Protein AF-A0A2A4SUM7-F1 (afdb_monomer_lite)

pLDDT: mean 83.99, std 13.09, range [48.75, 97.0]

Secondary structure (DSSP, 8-state):
-TTEEEEEEEEETTEEEEEEEESS--HHHHHHHHHHH-S--EEEEHHHHHH-TTTTHHHHHHHHHHEEEEEE---STT----HHHHHHHHHHHHHHHHHHHHHHHHTT--HHHHHHHHHHHHHHHHHHHHHHH-SS--GGGTS-HHHHHHHHT--GGGG-TTSPPPHHHHHHHHHHHHHHHTT-

Sequence (184 aa):
MKNTIALYNYDKAGQNIPVVIMKNIDFKEMNNTKSKLKAPVIIFTEDDIKNGGDVFAGEFFHIKNHTTLIEGEDVLEKIKISLPHLRIHIEYELRKLLINIREKYISKIDHNEMMGEVKAQMLYIIEGMIGLKKKNIDISTIENIKTHTEIYKTNLSILNNTTTPNIDDVYTLLLDLTKKVDNL

Structure (mmCIF, N/CA/C/O backbone):
data_AF-A0A2A4SUM7-F1
#
_entry.id   AF-A0A2A4SUM7-F1
#
loop_
_atom_site.group_PDB
_atom_site.id
_atom_site.type_symbol
_atom_site.label_atom_id
_atom_site.label_alt_id
_atom_site.label_comp_id
_atom_site.label_asym_id
_atom_site.label_entity_id
_atom_site.label_seq_id
_atom_site.pdbx_PDB_ins_code
_atom_site.Cartn_x
_atom_site.Cartn_y
_atom_site.Cartn_z
_atom_s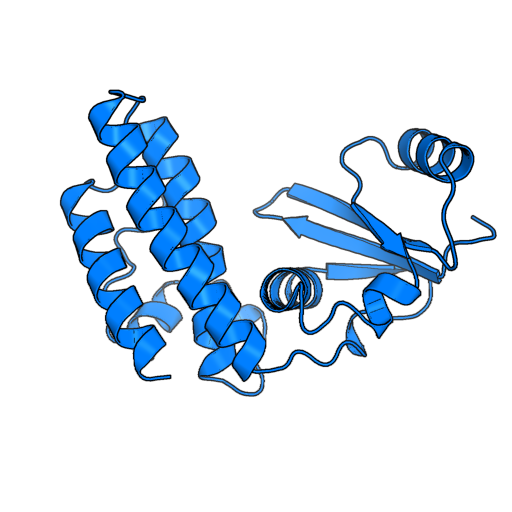ite.occupancy
_atom_site.B_iso_or_equiv
_atom_site.auth_seq_id
_atom_site.auth_comp_id
_atom_site.auth_asym_id
_atom_site.auth_atom_id
_atom_site.pdbx_PDB_model_num
ATOM 1 N N . MET A 1 1 ? -20.320 11.935 14.097 1.00 62.31 1 MET A N 1
ATOM 2 C CA . MET A 1 1 ? -20.897 10.945 13.160 1.00 62.31 1 MET A CA 1
ATOM 3 C C . MET A 1 1 ? -21.218 9.709 13.991 1.00 62.31 1 MET A C 1
ATOM 5 O O . MET A 1 1 ? -20.300 9.173 14.578 1.00 62.31 1 MET A O 1
ATOM 9 N N . LYS A 1 2 ? -22.492 9.322 14.177 1.00 69.88 2 LYS A N 1
ATOM 10 C CA . LYS A 1 2 ? -22.882 8.362 15.243 1.00 69.88 2 LYS A CA 1
ATOM 11 C C . LYS A 1 2 ? -22.372 6.921 15.043 1.00 69.88 2 LYS A C 1
ATOM 13 O O . LYS A 1 2 ? -22.434 6.143 15.983 1.00 69.88 2 LYS A O 1
ATOM 18 N N . ASN A 1 3 ? -21.906 6.595 13.840 1.00 88.00 3 ASN A N 1
ATOM 19 C CA . ASN A 1 3 ? -21.487 5.257 13.419 1.00 88.00 3 ASN A CA 1
ATOM 20 C C . ASN A 1 3 ? -19.965 5.152 13.151 1.00 88.00 3 ASN A C 1
ATOM 22 O O . ASN A 1 3 ? -19.460 4.115 12.732 1.00 88.00 3 ASN A O 1
ATOM 26 N N . THR A 1 4 ? -19.229 6.246 13.358 1.00 93.25 4 THR A N 1
ATOM 27 C CA . THR A 1 4 ? -17.783 6.309 13.122 1.00 93.25 4 THR A CA 1
ATOM 28 C C . THR A 1 4 ? -17.040 5.805 14.352 1.00 93.25 4 THR A C 1
ATOM 30 O O . THR A 1 4 ? -17.300 6.268 15.459 1.00 93.25 4 THR A O 1
ATOM 33 N N . ILE A 1 5 ? -16.124 4.867 14.136 1.00 95.94 5 ILE A N 1
ATOM 34 C CA . ILE A 1 5 ? -15.186 4.347 15.134 1.00 95.94 5 ILE A CA 1
ATOM 35 C C . ILE A 1 5 ? -13.939 5.226 15.178 1.00 95.94 5 ILE A C 1
ATOM 37 O O . ILE A 1 5 ? -13.475 5.577 16.260 1.00 95.94 5 ILE A O 1
ATOM 41 N N . ALA A 1 6 ? -13.417 5.584 14.002 1.00 97.00 6 ALA A N 1
ATOM 42 C CA . ALA A 1 6 ? -12.189 6.352 13.878 1.00 97.00 6 ALA A CA 1
ATOM 43 C C . ALA A 1 6 ? -12.154 7.185 12.593 1.00 97.00 6 ALA A C 1
ATOM 45 O O . ALA A 1 6 ? -12.754 6.821 11.577 1.00 97.00 6 ALA A O 1
ATOM 46 N N . LEU A 1 7 ? -11.425 8.294 12.645 1.00 96.06 7 LEU A N 1
ATOM 47 C CA . LEU A 1 7 ? -11.084 9.147 11.517 1.00 96.06 7 LEU A CA 1
ATOM 48 C C . LEU A 1 7 ? -9.572 9.370 11.524 1.00 96.06 7 LEU A C 1
ATOM 50 O O . LEU A 1 7 ? -9.019 9.799 12.535 1.00 96.06 7 LEU A O 1
ATOM 54 N N . TYR A 1 8 ? -8.928 9.140 10.385 1.00 96.50 8 TYR A N 1
ATOM 55 C CA . TYR A 1 8 ? -7.497 9.345 10.190 1.00 96.50 8 TYR A CA 1
ATOM 56 C C . TYR A 1 8 ? -7.225 10.303 9.032 1.00 96.50 8 TYR A C 1
ATOM 58 O O . TYR A 1 8 ? -8.004 10.383 8.078 1.00 96.50 8 TYR A O 1
ATOM 66 N N . ASN A 1 9 ? -6.083 10.984 9.100 1.00 94.69 9 ASN A N 1
ATOM 67 C CA . ASN A 1 9 ? -5.455 11.627 7.954 1.00 94.69 9 ASN A CA 1
ATOM 68 C C . ASN A 1 9 ? -4.429 10.665 7.355 1.00 94.69 9 ASN A C 1
ATOM 70 O O . ASN A 1 9 ? -3.454 10.354 8.032 1.00 94.69 9 ASN A O 1
ATOM 74 N N . TYR A 1 10 ? -4.639 10.209 6.124 1.00 93.44 10 TYR A N 1
ATOM 75 C CA . TYR A 1 10 ? -3.693 9.363 5.399 1.00 93.44 10 TYR A CA 1
ATOM 76 C C . TYR A 1 10 ? -2.904 10.202 4.395 1.00 93.44 10 TYR A C 1
ATOM 78 O O . TYR A 1 10 ? -3.498 10.791 3.490 1.00 93.44 10 TYR A O 1
ATOM 86 N N . ASP A 1 11 ? -1.581 10.244 4.547 1.00 88.50 11 ASP A N 1
ATOM 87 C CA . ASP A 1 11 ? -0.685 10.815 3.546 1.00 88.50 11 ASP A CA 1
ATOM 88 C C . ASP A 1 11 ? -0.435 9.795 2.429 1.00 88.50 11 ASP A C 1
ATOM 90 O O . ASP A 1 11 ? 0.371 8.871 2.541 1.00 88.50 11 ASP A O 1
ATOM 94 N N . LYS A 1 12 ? -1.156 9.957 1.321 1.00 83.75 12 LYS A N 1
ATOM 95 C CA . LYS A 1 12 ? -0.953 9.166 0.114 1.00 83.75 12 LYS A CA 1
ATOM 96 C C . LYS A 1 12 ? -0.114 9.957 -0.877 1.00 83.75 12 LYS A C 1
ATOM 98 O O . LYS A 1 12 ? -0.655 10.669 -1.724 1.00 83.75 12 LYS A O 1
ATOM 103 N N . ALA A 1 13 ? 1.204 9.793 -0.798 1.00 74.31 13 ALA A N 1
ATOM 104 C CA . ALA A 1 13 ? 2.158 10.418 -1.717 1.00 74.31 13 ALA A CA 1
ATOM 105 C C . ALA A 1 13 ? 2.002 11.954 -1.808 1.00 74.31 13 ALA A C 1
ATOM 107 O O . ALA A 1 13 ? 1.965 12.527 -2.900 1.00 74.31 13 ALA A O 1
ATOM 108 N N . GLY A 1 14 ? 1.880 12.620 -0.657 1.00 75.19 14 GLY A N 1
ATOM 109 C CA . GLY A 1 14 ? 1.712 14.068 -0.530 1.00 75.19 14 GLY A CA 1
ATOM 110 C C . GLY A 1 14 ? 0.260 14.545 -0.630 1.00 75.19 14 GLY A C 1
ATOM 111 O O . GLY A 1 14 ? 0.005 15.750 -0.558 1.00 75.19 14 GLY A O 1
ATOM 112 N N . GLN A 1 15 ? -0.702 13.634 -0.810 1.00 82.88 15 GLN A N 1
ATOM 113 C CA . GLN A 1 15 ? -2.130 13.941 -0.773 1.00 82.88 15 GLN A CA 1
ATOM 114 C C . GLN A 1 15 ? -2.737 13.483 0.549 1.00 82.88 15 GLN A C 1
ATOM 116 O O . GLN A 1 15 ? -2.715 12.300 0.874 1.00 82.88 15 GLN A O 1
ATOM 121 N N . ASN A 1 16 ? -3.359 14.414 1.269 1.00 90.06 16 ASN A N 1
ATOM 122 C CA . ASN A 1 16 ? -4.107 14.109 2.484 1.00 90.06 16 ASN A CA 1
ATOM 123 C C . ASN A 1 16 ? -5.485 13.542 2.128 1.00 90.06 16 ASN A C 1
ATOM 125 O O . ASN A 1 16 ? -6.357 14.268 1.642 1.00 90.06 16 ASN A O 1
ATOM 129 N N . ILE A 1 17 ? -5.675 12.248 2.372 1.00 93.75 17 ILE A N 1
ATOM 130 C CA . ILE A 1 17 ? -6.929 11.536 2.134 1.00 93.75 17 ILE A CA 1
ATOM 131 C C . ILE A 1 17 ? -7.531 11.143 3.488 1.00 93.75 17 ILE A C 1
ATOM 133 O O . ILE A 1 17 ? -6.889 10.437 4.264 1.00 93.75 17 ILE A O 1
ATOM 137 N N . PRO A 1 18 ? -8.771 11.543 3.807 1.00 95.50 18 PRO A N 1
ATOM 138 C CA . PRO A 1 18 ? -9.436 11.058 5.006 1.00 95.50 18 PRO A CA 1
ATOM 139 C C . PRO A 1 18 ? -9.708 9.550 4.918 1.00 95.50 18 PRO A C 1
ATOM 141 O O . PRO A 1 18 ? -10.249 9.071 3.916 1.00 95.50 18 PRO A O 1
ATOM 144 N N . VAL A 1 19 ? -9.387 8.815 5.984 1.00 96.31 19 VAL A N 1
ATOM 145 C CA . VAL A 1 19 ? -9.778 7.407 6.166 1.00 96.31 19 VAL A CA 1
ATOM 146 C C . VAL A 1 19 ? -10.772 7.333 7.316 1.00 96.31 19 VAL A C 1
ATOM 148 O O . VAL A 1 19 ? -10.470 7.749 8.432 1.00 96.31 19 VAL A O 1
ATOM 151 N N . VAL A 1 20 ? -11.964 6.810 7.048 1.00 96.06 20 VAL A N 1
ATOM 152 C CA . VAL A 1 20 ? -13.037 6.673 8.038 1.00 96.06 20 VAL A CA 1
ATOM 153 C C . VAL A 1 20 ? -13.264 5.200 8.327 1.00 96.06 20 VAL A C 1
ATOM 155 O O . VAL A 1 20 ? -13.523 4.428 7.408 1.00 96.06 20 VAL A O 1
ATOM 158 N N . ILE A 1 21 ? -13.225 4.822 9.601 1.00 96.38 21 ILE A N 1
ATOM 159 C CA . ILE A 1 21 ? -13.627 3.488 10.047 1.00 96.38 21 ILE A CA 1
ATOM 160 C C . ILE A 1 21 ? -15.022 3.586 10.645 1.00 96.38 21 ILE A C 1
ATOM 162 O O . ILE A 1 21 ? -15.261 4.390 11.549 1.00 96.38 21 ILE A O 1
ATOM 166 N N . MET A 1 22 ? -15.956 2.789 10.141 1.00 95.62 22 MET A N 1
ATOM 167 C CA . MET A 1 22 ? -17.352 2.775 10.579 1.00 95.62 22 MET A CA 1
ATOM 168 C C . MET A 1 22 ? -17.727 1.401 11.121 1.00 95.62 22 MET A C 1
ATOM 170 O O . MET A 1 22 ? -17.185 0.393 10.685 1.00 95.62 22 MET A O 1
ATOM 174 N N . LYS A 1 23 ? -18.664 1.323 12.068 1.00 94.50 23 LYS A N 1
ATOM 175 C CA . LYS A 1 23 ? -19.080 0.020 12.615 1.00 94.50 23 LYS A CA 1
ATOM 176 C C . LYS A 1 23 ? -19.766 -0.850 11.559 1.00 94.50 23 LYS A C 1
ATOM 178 O O . LYS A 1 23 ? -19.538 -2.050 11.481 1.00 94.50 23 LYS A O 1
ATOM 183 N N . ASN A 1 24 ? -20.592 -0.222 10.740 1.00 92.50 24 ASN A N 1
ATOM 184 C CA . ASN A 1 24 ? -21.215 -0.763 9.539 1.00 92.50 24 ASN A CA 1
ATOM 185 C C . ASN A 1 24 ? -21.402 0.387 8.538 1.00 92.50 24 ASN A C 1
ATOM 187 O O . ASN A 1 24 ? -21.122 1.537 8.876 1.00 92.50 24 ASN A O 1
ATOM 191 N N . ILE A 1 25 ? -21.808 0.087 7.304 1.00 92.75 25 ILE A N 1
ATOM 192 C CA . ILE A 1 25 ? -21.966 1.121 6.282 1.00 92.75 25 ILE A CA 1
ATOM 193 C C . ILE A 1 25 ? -23.133 0.845 5.337 1.00 92.75 25 ILE A C 1
ATOM 195 O O . ILE A 1 25 ? -23.317 -0.276 4.864 1.00 92.75 25 ILE A O 1
ATOM 199 N N . ASP A 1 26 ? -23.886 1.895 5.023 1.00 91.25 26 ASP A N 1
ATOM 200 C CA . ASP A 1 26 ? -24.827 1.948 3.909 1.00 91.25 26 ASP A CA 1
ATOM 201 C C . ASP A 1 26 ? -24.538 3.124 2.946 1.00 91.25 26 ASP A C 1
ATOM 203 O O . ASP A 1 26 ? -23.741 4.030 3.213 1.00 91.25 26 ASP A O 1
ATOM 207 N N . PHE A 1 27 ? -25.215 3.148 1.793 1.00 90.19 27 PHE A N 1
ATOM 208 C CA . PHE A 1 27 ? -25.032 4.210 0.794 1.00 90.19 27 PHE A CA 1
ATOM 209 C C . PHE A 1 27 ? -25.431 5.610 1.290 1.00 90.19 27 PHE A C 1
ATOM 211 O O . PHE A 1 27 ? -24.905 6.617 0.804 1.00 90.19 27 PHE A O 1
ATOM 218 N N . LYS A 1 28 ? -26.366 5.714 2.240 1.00 90.75 28 LYS A N 1
ATOM 219 C CA . LYS A 1 28 ? -26.783 7.000 2.812 1.00 90.75 28 LYS A CA 1
ATOM 220 C C . LYS A 1 28 ? -25.669 7.559 3.693 1.00 90.75 28 LYS A C 1
ATOM 222 O O . LYS A 1 28 ? -25.367 8.751 3.626 1.00 90.75 28 LYS A O 1
ATOM 227 N N . GLU A 1 29 ? -25.039 6.711 4.487 1.00 89.69 29 GLU A N 1
ATOM 228 C CA . GLU A 1 29 ? -23.882 7.032 5.311 1.00 89.69 29 GLU A CA 1
ATOM 229 C C . GLU A 1 29 ? -22.680 7.414 4.451 1.00 89.69 29 GLU A C 1
ATOM 231 O O . GLU A 1 29 ? -22.093 8.468 4.692 1.00 89.69 29 GLU A O 1
ATOM 236 N N . MET A 1 30 ? -22.394 6.664 3.381 1.00 89.81 30 MET A N 1
ATOM 237 C CA . MET A 1 30 ? -21.350 7.020 2.410 1.00 89.81 30 MET A CA 1
ATOM 238 C C . MET A 1 30 ? -21.562 8.419 1.821 1.00 89.81 30 MET A C 1
ATOM 240 O O . MET A 1 30 ? -20.638 9.233 1.802 1.00 89.81 30 MET A O 1
ATOM 244 N N . ASN A 1 31 ? -22.783 8.736 1.379 1.00 88.94 31 ASN A N 1
ATOM 245 C CA . ASN A 1 31 ? -23.104 10.048 0.810 1.00 88.94 31 ASN A CA 1
ATOM 246 C C . ASN A 1 31 ? -22.970 11.183 1.836 1.00 88.94 31 ASN A C 1
ATOM 248 O O . ASN A 1 31 ? -22.475 12.264 1.508 1.00 88.94 31 ASN A O 1
ATOM 252 N N . ASN A 1 32 ? -23.363 10.935 3.087 1.00 88.12 32 ASN A N 1
ATOM 253 C CA . ASN A 1 32 ? -23.201 11.893 4.179 1.00 88.12 32 ASN A CA 1
ATOM 254 C C . ASN A 1 32 ? -21.730 12.118 4.551 1.00 88.12 32 ASN A C 1
ATOM 256 O O . ASN A 1 32 ? -21.345 13.237 4.883 1.00 88.12 32 ASN A O 1
ATOM 260 N N . THR A 1 33 ? -20.906 11.074 4.515 1.00 88.75 33 THR A N 1
ATOM 261 C CA . THR A 1 33 ? -19.463 11.178 4.761 1.00 88.75 33 THR A CA 1
ATOM 262 C C . THR A 1 33 ? -18.784 11.938 3.625 1.00 88.75 33 THR A C 1
ATOM 264 O O . THR A 1 33 ? -18.054 12.897 3.877 1.00 88.75 33 THR A O 1
ATOM 267 N N . LYS A 1 34 ? -19.109 11.596 2.370 1.00 86.44 34 LYS A N 1
ATOM 268 C CA . LYS A 1 34 ? -18.610 12.278 1.168 1.00 86.44 34 LYS A CA 1
ATOM 269 C C . LYS A 1 34 ? -18.912 13.779 1.182 1.00 86.44 34 LYS A C 1
ATOM 271 O O . LYS A 1 34 ? -18.035 14.574 0.851 1.00 86.44 34 LYS A O 1
ATOM 276 N N . SER A 1 35 ? -20.130 14.177 1.555 1.00 85.31 35 SER A N 1
ATOM 277 C CA . SER A 1 35 ? -20.519 15.594 1.588 1.00 85.31 35 SER A CA 1
ATOM 278 C C . SER A 1 35 ? -19.800 16.390 2.681 1.00 85.31 35 SER A C 1
ATOM 280 O O . SER A 1 35 ? -19.535 17.574 2.488 1.00 85.31 35 SER A O 1
ATOM 282 N N . LYS A 1 36 ? -19.440 15.746 3.799 1.00 88.38 36 LYS A N 1
ATOM 283 C CA . LYS A 1 36 ? -18.737 16.382 4.924 1.00 88.38 36 LYS A CA 1
ATOM 284 C C . LYS A 1 36 ? -17.232 16.487 4.721 1.00 88.38 36 LYS A C 1
ATOM 286 O O . LYS A 1 36 ? -16.666 17.538 4.998 1.00 88.38 36 LYS A O 1
ATOM 291 N N . LEU A 1 37 ? -16.593 15.408 4.273 1.00 86.12 37 LEU A N 1
ATOM 292 C CA . LEU A 1 37 ? -15.131 15.320 4.197 1.00 86.12 37 LEU A CA 1
ATOM 293 C C . LEU A 1 37 ? -14.558 15.814 2.865 1.00 86.12 37 LEU A C 1
ATOM 295 O O . LEU A 1 37 ? -13.370 16.103 2.808 1.00 86.12 37 LEU A O 1
ATOM 299 N N . LYS A 1 38 ? -15.415 15.997 1.846 1.00 79.38 38 LYS A N 1
ATOM 300 C CA . LYS A 1 38 ? -15.054 16.238 0.439 1.00 79.38 38 LYS A CA 1
ATOM 301 C C . LYS A 1 38 ? -14.245 15.063 -0.133 1.00 79.38 38 LYS A C 1
ATOM 303 O O . LYS A 1 38 ? -13.362 14.511 0.502 1.00 79.38 38 LYS A O 1
ATOM 308 N N . ALA A 1 39 ? -14.595 14.623 -1.339 1.00 74.06 39 ALA A N 1
ATOM 309 C CA . ALA A 1 39 ? -13.876 13.526 -1.988 1.00 74.06 39 ALA A CA 1
ATOM 310 C C . ALA A 1 39 ? -12.451 13.967 -2.392 1.00 74.06 39 ALA A C 1
ATOM 312 O O . ALA A 1 39 ? -12.287 15.136 -2.755 1.00 74.06 39 ALA A O 1
ATOM 313 N N . PRO A 1 40 ? -11.462 13.053 -2.412 1.00 88.44 40 PRO A N 1
ATOM 314 C CA . PRO A 1 40 ? -11.558 11.611 -2.129 1.00 88.44 40 PRO A CA 1
ATOM 315 C C . PRO A 1 40 ? -11.628 11.273 -0.626 1.00 88.44 40 PRO A C 1
ATOM 317 O O . PRO A 1 40 ? -11.066 11.979 0.196 1.00 88.44 40 PRO A O 1
ATOM 320 N N . VAL A 1 41 ? -12.305 10.172 -0.274 1.00 92.31 41 VAL A N 1
ATOM 321 C CA . VAL A 1 41 ? -12.365 9.602 1.088 1.00 92.31 41 VAL A CA 1
ATOM 322 C C . VAL A 1 41 ? -12.299 8.078 0.997 1.00 92.31 41 VAL A C 1
ATOM 324 O O . VAL A 1 41 ? -12.944 7.493 0.125 1.00 92.31 41 VAL A O 1
ATOM 327 N N . ILE A 1 42 ? -11.534 7.444 1.883 1.00 94.56 42 ILE A N 1
ATOM 328 C CA . ILE A 1 42 ? -11.509 5.988 2.052 1.00 94.56 42 ILE A CA 1
ATOM 329 C C . ILE A 1 42 ? -12.412 5.641 3.229 1.00 94.56 42 ILE A C 1
ATOM 331 O O . ILE A 1 42 ? -12.356 6.294 4.272 1.00 94.56 42 ILE A O 1
ATOM 335 N N . ILE A 1 43 ? -13.256 4.626 3.067 1.00 94.69 43 ILE A N 1
ATOM 336 C CA . ILE A 1 43 ? -14.128 4.158 4.138 1.00 94.69 43 ILE A CA 1
ATOM 337 C C . ILE A 1 43 ? -13.946 2.653 4.293 1.00 94.69 43 ILE A C 1
ATOM 339 O O . ILE A 1 43 ? -14.091 1.923 3.317 1.00 94.69 43 ILE A O 1
ATOM 343 N N . PHE A 1 44 ? -13.656 2.223 5.516 1.00 95.62 44 PHE A N 1
ATOM 344 C CA . PHE A 1 44 ? -13.644 0.822 5.923 1.00 95.62 44 PHE A CA 1
ATOM 345 C C . PHE A 1 44 ? -14.719 0.578 6.974 1.00 95.62 44 PHE A C 1
ATOM 347 O O . PHE A 1 44 ? -15.079 1.468 7.752 1.00 95.62 44 PHE A O 1
ATOM 354 N N . THR A 1 45 ? -15.204 -0.651 7.028 1.00 95.38 45 THR A N 1
ATOM 355 C CA . THR A 1 45 ? -15.989 -1.150 8.148 1.00 95.38 45 THR A CA 1
ATOM 356 C C . THR A 1 45 ? -15.085 -1.732 9.234 1.00 95.38 45 THR A C 1
ATOM 358 O O . THR A 1 45 ? -13.924 -2.063 9.003 1.00 95.38 45 THR A O 1
ATOM 361 N N . GLU A 1 46 ? -15.622 -1.893 10.441 1.00 94.69 46 GLU A N 1
ATOM 362 C CA . GLU A 1 46 ? -14.950 -2.613 11.524 1.00 94.69 46 GLU A CA 1
ATOM 363 C C . GLU A 1 46 ? -14.592 -4.050 11.114 1.00 94.69 46 GLU A C 1
ATOM 365 O O . GLU A 1 46 ? -13.558 -4.570 11.530 1.00 94.69 46 GLU A O 1
ATOM 370 N N . ASP A 1 47 ? -15.437 -4.677 10.291 1.00 93.94 47 ASP A N 1
ATOM 371 C CA . ASP A 1 47 ? -15.214 -6.023 9.769 1.00 93.94 47 ASP A CA 1
ATOM 372 C C . ASP A 1 47 ? -14.015 -6.064 8.813 1.00 93.94 47 ASP A C 1
ATOM 374 O O . ASP A 1 47 ? -13.136 -6.906 8.994 1.00 93.94 47 ASP A O 1
ATOM 378 N N . ASP A 1 48 ? -13.902 -5.091 7.899 1.00 94.94 48 ASP A N 1
ATOM 379 C CA . ASP A 1 48 ? -12.743 -4.964 7.002 1.00 94.94 48 ASP A CA 1
ATOM 380 C C . ASP A 1 48 ? -11.434 -4.866 7.799 1.00 94.94 48 ASP A C 1
ATOM 382 O O . ASP A 1 48 ? -10.449 -5.531 7.483 1.00 94.94 48 ASP A O 1
ATOM 386 N N . ILE A 1 49 ? -11.429 -4.075 8.878 1.00 94.81 49 ILE A N 1
ATOM 387 C CA . ILE A 1 49 ? -10.248 -3.897 9.736 1.00 94.81 49 ILE A CA 1
ATOM 388 C C . ILE A 1 49 ? -9.907 -5.173 10.515 1.00 94.81 49 ILE A C 1
ATOM 390 O O . ILE A 1 49 ? -8.730 -5.496 10.688 1.00 94.81 49 ILE A O 1
ATOM 394 N N . LYS A 1 50 ? -10.914 -5.914 10.990 1.00 92.25 50 LYS A N 1
ATOM 395 C CA . LYS A 1 50 ? -10.705 -7.145 11.769 1.00 92.25 50 LYS A CA 1
ATOM 396 C C . LYS A 1 50 ? -10.286 -8.329 10.904 1.00 92.25 50 LYS A C 1
ATOM 398 O O . LYS A 1 50 ? -9.456 -9.121 11.346 1.00 92.25 50 LYS A O 1
ATOM 403 N N . ASN A 1 51 ? -10.858 -8.443 9.709 1.00 91.94 51 ASN A N 1
ATOM 404 C CA . ASN A 1 51 ? -10.804 -9.659 8.902 1.00 91.94 51 ASN A CA 1
ATOM 405 C C . ASN A 1 51 ? -10.072 -9.487 7.564 1.00 91.94 51 ASN A C 1
ATOM 407 O O . ASN A 1 51 ? -9.818 -10.483 6.905 1.00 91.94 51 ASN A O 1
ATOM 411 N N . GLY A 1 52 ? -9.697 -8.268 7.164 1.00 91.56 52 GLY A N 1
ATOM 412 C CA . GLY A 1 52 ? -9.038 -8.007 5.877 1.00 91.56 52 GLY A CA 1
ATOM 413 C C . GLY A 1 52 ? -7.507 -8.059 5.893 1.00 91.56 52 GLY A C 1
ATOM 414 O O . GLY A 1 52 ? -6.886 -7.788 4.869 1.00 91.56 52 GLY A O 1
ATOM 415 N N . GLY A 1 53 ? -6.871 -8.354 7.033 1.00 88.12 53 GLY A N 1
ATOM 416 C CA . GLY A 1 53 ? -5.410 -8.251 7.203 1.00 88.12 53 GLY A CA 1
ATOM 417 C C . GLY A 1 53 ? -4.567 -9.218 6.366 1.00 88.12 53 GLY A C 1
ATOM 418 O O . GLY A 1 53 ? -3.368 -9.001 6.187 1.00 88.12 53 GLY A O 1
ATOM 419 N N . ASP A 1 54 ? -5.172 -10.284 5.861 1.00 88.06 54 ASP A N 1
ATOM 420 C CA . ASP A 1 54 ? -4.583 -11.231 4.921 1.00 88.06 54 ASP A CA 1
ATOM 421 C C . ASP A 1 54 ? -4.815 -10.842 3.457 1.00 88.06 54 ASP A C 1
ATOM 423 O O . ASP A 1 54 ? -3.892 -10.946 2.651 1.00 88.06 54 ASP A O 1
ATOM 427 N N . VAL A 1 55 ? -6.011 -10.358 3.125 1.00 88.94 55 VAL A N 1
ATOM 428 C CA . VAL A 1 55 ? -6.387 -9.956 1.762 1.00 88.94 55 VAL A CA 1
ATOM 429 C C . VAL A 1 55 ? -5.744 -8.622 1.362 1.00 88.94 55 VAL A C 1
ATOM 431 O O . VAL A 1 55 ? -5.221 -8.499 0.258 1.00 88.94 55 VAL A O 1
ATOM 434 N N . PHE A 1 56 ? -5.732 -7.645 2.270 1.00 91.31 56 PHE A N 1
ATOM 435 C CA . PHE A 1 56 ? -5.234 -6.278 2.058 1.00 91.31 56 PHE A CA 1
ATOM 436 C C . PHE A 1 56 ? -3.908 -6.034 2.784 1.00 91.31 56 PHE A C 1
ATOM 438 O O . PHE A 1 56 ? -3.670 -4.963 3.343 1.00 91.31 56 PHE A O 1
ATOM 445 N N . ALA A 1 57 ? -3.044 -7.053 2.844 1.00 92.50 57 ALA A N 1
ATOM 446 C CA . ALA A 1 57 ? -1.824 -7.007 3.646 1.00 92.50 57 ALA A CA 1
ATOM 447 C C . ALA A 1 57 ? -0.914 -5.821 3.280 1.00 92.50 57 ALA A C 1
ATOM 449 O O . ALA A 1 57 ? -0.403 -5.151 4.176 1.00 92.50 57 ALA A O 1
ATOM 450 N N . GLY A 1 58 ? -0.735 -5.538 1.985 1.00 91.25 58 GLY A N 1
ATOM 451 C CA . GLY A 1 58 ? 0.045 -4.389 1.529 1.00 91.25 58 GLY A CA 1
ATOM 452 C C . GLY A 1 58 ? -0.647 -3.061 1.825 1.00 91.25 58 GLY A C 1
ATOM 453 O O . GLY A 1 58 ? -0.016 -2.120 2.305 1.00 91.25 58 GLY A O 1
ATOM 454 N N . GLU A 1 59 ? -1.946 -2.946 1.536 1.00 91.75 59 GLU A N 1
ATOM 455 C CA . GLU A 1 59 ? -2.696 -1.705 1.729 1.00 91.75 59 GLU A CA 1
ATOM 456 C C . GLU A 1 59 ? -2.769 -1.334 3.201 1.00 91.75 59 GLU A C 1
ATOM 458 O O . GLU A 1 59 ? -2.503 -0.188 3.543 1.00 91.75 59 GLU A O 1
ATOM 463 N N . PHE A 1 60 ? -3.063 -2.287 4.084 1.00 93.25 60 PHE A N 1
ATOM 464 C CA . PHE A 1 60 ? -3.054 -2.040 5.520 1.00 93.25 60 P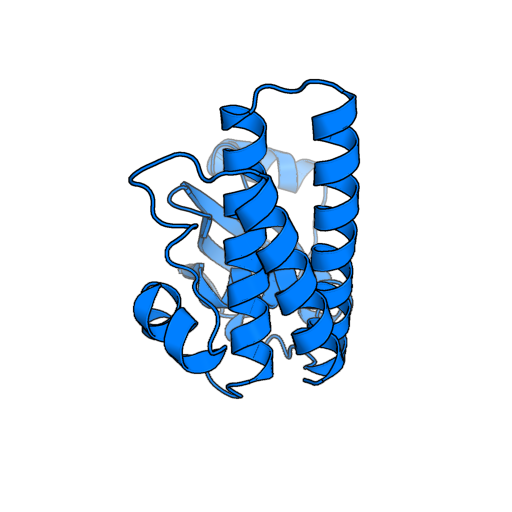HE A CA 1
ATOM 465 C C . PHE A 1 60 ? -1.655 -1.776 6.055 1.00 93.25 60 PHE A C 1
ATOM 467 O O . PHE A 1 60 ? -1.530 -0.973 6.974 1.00 93.25 60 PHE A O 1
ATOM 474 N N . PHE A 1 61 ? -0.610 -2.379 5.479 1.00 90.38 61 PHE A N 1
ATOM 475 C CA . PHE A 1 61 ? 0.768 -2.045 5.842 1.00 90.38 61 PHE A CA 1
ATOM 476 C C . PHE A 1 61 ? 1.057 -0.573 5.577 1.00 90.38 61 PHE A C 1
ATOM 478 O O . PHE A 1 61 ? 1.466 0.154 6.476 1.00 90.38 61 PHE A O 1
ATOM 485 N N . HIS A 1 62 ? 0.758 -0.124 4.366 1.00 89.25 62 HIS A N 1
ATOM 486 C CA . HIS A 1 62 ? 0.995 1.248 3.962 1.00 89.25 62 HIS A CA 1
ATOM 487 C C . HIS A 1 62 ? 0.065 2.236 4.687 1.00 89.25 62 HIS A C 1
ATOM 489 O O . HIS A 1 62 ? 0.533 3.198 5.279 1.00 89.25 62 HIS A O 1
ATOM 495 N N . ILE A 1 63 ? -1.246 1.986 4.744 1.00 91.75 63 ILE A N 1
ATOM 496 C CA . ILE A 1 63 ? -2.192 2.865 5.451 1.00 91.75 63 ILE A CA 1
ATOM 497 C C . ILE A 1 63 ? -1.773 3.026 6.915 1.00 91.75 63 ILE A C 1
ATOM 499 O O . ILE A 1 63 ? -1.654 4.152 7.376 1.00 91.75 63 ILE A O 1
ATOM 503 N N . LYS A 1 64 ? -1.459 1.933 7.621 1.00 89.19 64 LYS A N 1
ATOM 504 C CA . LYS A 1 64 ? -1.014 1.982 9.021 1.00 89.19 64 LYS A CA 1
ATOM 505 C C . LYS A 1 64 ? 0.238 2.840 9.223 1.00 89.19 64 LYS A C 1
ATOM 507 O O . LYS A 1 64 ? 0.333 3.533 10.231 1.00 89.19 64 LYS A O 1
ATOM 512 N N . ASN A 1 65 ? 1.180 2.794 8.283 1.00 85.88 65 ASN A N 1
ATOM 513 C CA . ASN A 1 65 ? 2.432 3.549 8.359 1.00 85.88 65 ASN A CA 1
ATOM 514 C C . ASN A 1 65 ? 2.291 5.016 7.930 1.00 85.88 65 ASN A C 1
ATOM 516 O O . ASN A 1 65 ? 3.160 5.822 8.234 1.00 85.88 65 ASN A O 1
ATOM 520 N N . HIS A 1 66 ? 1.222 5.376 7.223 1.00 87.25 66 HIS A N 1
ATOM 521 C CA . HIS A 1 66 ? 1.054 6.713 6.641 1.00 87.25 66 HIS A CA 1
ATOM 522 C C . HIS A 1 66 ? -0.200 7.429 7.153 1.00 87.25 66 HIS A C 1
ATOM 524 O O . HIS A 1 66 ? -0.610 8.450 6.601 1.00 87.25 66 HIS A O 1
ATOM 530 N N . THR A 1 67 ? -0.832 6.910 8.210 1.00 91.69 67 THR A N 1
ATOM 531 C CA . THR A 1 67 ? -1.985 7.542 8.859 1.00 91.69 67 THR A CA 1
ATOM 532 C C . THR A 1 67 ? -1.657 8.167 10.200 1.00 91.69 67 THR A C 1
ATOM 534 O O . THR A 1 67 ? -1.006 7.553 11.039 1.00 91.69 67 THR A O 1
ATOM 537 N N . THR A 1 68 ? -2.268 9.320 10.456 1.00 93.31 68 THR A N 1
ATOM 538 C CA . THR A 1 68 ? -2.353 9.927 11.788 1.00 93.31 68 THR A CA 1
ATOM 539 C C . THR A 1 68 ? -3.805 9.926 12.254 1.00 93.31 68 THR A C 1
ATOM 541 O O . THR A 1 68 ? -4.687 10.392 11.527 1.00 93.31 68 THR A O 1
ATOM 544 N N . LEU A 1 69 ? -4.072 9.419 13.461 1.00 95.81 69 LEU A N 1
ATOM 545 C CA . LEU A 1 69 ? -5.408 9.448 14.062 1.00 95.81 69 LEU A CA 1
ATOM 546 C C . LEU A 1 69 ? -5.845 10.898 14.330 1.00 95.81 69 LEU A C 1
ATOM 548 O O . LEU A 1 69 ? -5.125 11.661 14.970 1.00 95.81 69 LEU A O 1
ATOM 552 N N . ILE A 1 70 ? -7.037 11.268 13.854 1.00 95.88 70 ILE A N 1
ATOM 553 C CA . ILE A 1 70 ? -7.670 12.571 14.108 1.00 95.88 70 ILE A CA 1
ATOM 554 C C . ILE A 1 70 ? -8.689 12.458 15.247 1.00 95.88 70 ILE A C 1
ATOM 556 O O . ILE A 1 70 ? -8.719 13.298 16.144 1.00 95.88 70 ILE A O 1
ATOM 560 N N . GLU A 1 71 ? -9.557 11.446 15.195 1.00 95.25 71 GLU A N 1
ATOM 561 C CA . GLU A 1 71 ? -10.672 11.272 16.132 1.00 95.25 71 GLU A CA 1
ATOM 562 C C . GLU A 1 71 ? -10.988 9.781 16.303 1.00 95.25 71 GLU A C 1
ATOM 564 O O . GLU A 1 71 ? -10.946 9.030 15.330 1.00 95.25 71 GLU A O 1
ATOM 569 N N . GLY A 1 72 ? -11.368 9.364 17.514 1.00 95.62 72 GLY A N 1
ATOM 570 C CA . GLY A 1 72 ? -11.852 8.010 17.798 1.00 95.62 72 GLY A CA 1
ATOM 571 C C . GLY A 1 72 ? -10.802 7.077 18.403 1.00 95.62 72 GLY A C 1
ATOM 572 O O . GLY A 1 72 ? -9.893 7.523 19.100 1.00 95.62 72 GLY A O 1
ATOM 573 N N . GLU A 1 73 ? -10.974 5.773 18.189 1.00 93.88 73 GLU A N 1
ATOM 574 C CA . GLU A 1 73 ? -10.071 4.725 18.686 1.0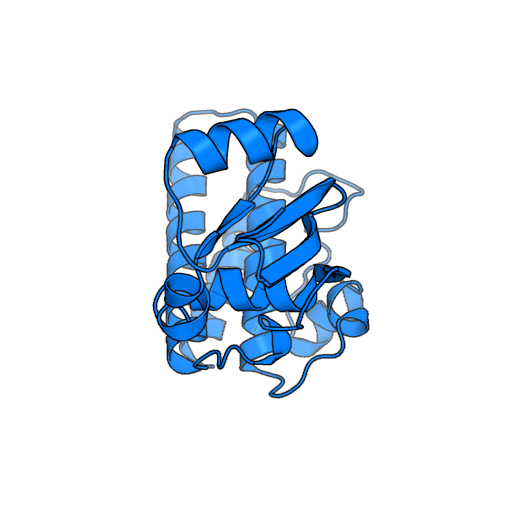0 93.88 73 GLU A CA 1
ATOM 575 C C . GLU A 1 73 ? -9.047 4.324 17.619 1.00 93.88 73 GLU A C 1
ATOM 577 O O . GLU A 1 73 ? -9.425 4.103 16.469 1.00 93.88 73 GLU A O 1
ATOM 582 N N . ASP A 1 74 ? -7.771 4.151 17.992 1.00 94.75 74 ASP A N 1
ATOM 583 C CA . ASP A 1 74 ? -6.777 3.640 17.044 1.00 94.75 74 ASP A CA 1
ATOM 584 C C . ASP A 1 74 ? -6.951 2.133 16.782 1.00 94.75 74 ASP A C 1
ATOM 586 O O . ASP A 1 74 ? -6.409 1.264 17.472 1.00 94.75 74 ASP A O 1
ATOM 590 N N . VAL A 1 75 ? -7.763 1.814 15.781 1.00 94.75 75 VAL A N 1
ATOM 591 C CA . VAL A 1 75 ? -8.031 0.442 15.343 1.00 94.75 75 VAL A CA 1
ATOM 592 C C . VAL A 1 75 ? -7.037 -0.052 14.289 1.00 94.75 75 VAL A C 1
ATOM 594 O O . VAL A 1 75 ? -6.830 -1.261 14.184 1.00 94.75 75 VAL A O 1
ATOM 597 N N . LEU A 1 76 ? -6.370 0.848 13.556 1.00 92.38 76 LEU A N 1
ATOM 598 C CA . LEU A 1 76 ? -5.331 0.500 12.577 1.00 92.38 76 LEU A CA 1
ATOM 599 C C . LEU A 1 76 ? -4.058 -0.028 13.258 1.00 92.38 76 LEU A C 1
ATOM 601 O O . LEU A 1 76 ? -3.440 -0.987 12.779 1.00 92.38 76 LEU A O 1
ATOM 605 N N . GLU A 1 77 ? -3.700 0.513 14.428 1.00 87.50 77 GLU A N 1
ATOM 606 C CA . GLU A 1 77 ? -2.572 0.007 15.223 1.00 87.50 77 GLU A CA 1
ATOM 607 C C . GLU A 1 77 ? -2.746 -1.479 15.598 1.00 87.50 77 GLU A C 1
ATOM 609 O O . GLU A 1 77 ? -1.774 -2.236 15.681 1.00 87.50 77 GLU A O 1
ATOM 614 N N . LYS A 1 78 ? -3.993 -1.943 15.724 1.00 87.19 78 LYS A N 1
ATOM 615 C CA . LYS A 1 78 ? -4.332 -3.315 16.132 1.00 87.19 78 LYS A CA 1
ATOM 616 C C . LYS A 1 78 ? -4.342 -4.321 14.983 1.00 87.19 78 LYS A C 1
ATOM 618 O O . LYS A 1 78 ? -4.391 -5.526 15.245 1.00 87.19 78 LYS A O 1
ATOM 623 N N . ILE A 1 79 ? -4.263 -3.864 13.730 1.00 89.19 79 ILE A N 1
ATOM 624 C CA . ILE A 1 79 ? -4.205 -4.755 12.567 1.00 89.19 79 ILE A CA 1
ATOM 625 C C . ILE A 1 79 ? -2.929 -5.592 12.639 1.00 89.19 79 ILE A C 1
ATOM 627 O O . ILE A 1 79 ? -1.810 -5.066 12.712 1.00 89.19 79 ILE A O 1
ATOM 631 N N . LYS A 1 80 ? -3.111 -6.912 12.586 1.00 84.81 80 LYS A N 1
ATOM 632 C CA . LYS A 1 80 ? -2.025 -7.881 12.450 1.00 84.81 80 LYS A CA 1
ATOM 633 C C . LYS A 1 80 ? -1.816 -8.176 10.975 1.00 84.81 80 LYS A C 1
ATOM 635 O O . LYS A 1 80 ? -2.672 -8.778 10.336 1.00 84.81 80 LYS A O 1
ATOM 640 N N . ILE A 1 81 ? -0.660 -7.780 10.462 1.00 86.81 81 ILE A N 1
ATOM 641 C CA . ILE A 1 81 ? -0.282 -8.023 9.072 1.00 86.81 81 ILE A CA 1
ATOM 642 C C . ILE A 1 81 ? 0.596 -9.267 9.041 1.00 86.81 81 ILE A C 1
ATOM 644 O O . ILE A 1 81 ? 1.663 -9.319 9.654 1.00 86.81 81 ILE A O 1
ATOM 648 N N . SER A 1 82 ? 0.113 -10.297 8.355 1.00 86.88 82 SER A N 1
ATOM 649 C CA . SER A 1 82 ? 0.844 -11.546 8.161 1.00 86.88 82 SER A CA 1
ATOM 650 C C . SER A 1 82 ? 1.993 -11.316 7.178 1.00 86.88 82 SER A C 1
ATOM 652 O O . SER A 1 82 ? 1.746 -10.972 6.024 1.00 86.88 82 SER A O 1
ATOM 654 N N . LEU A 1 83 ? 3.245 -11.530 7.605 1.00 87.81 83 LEU A N 1
ATOM 655 C CA . LEU A 1 83 ? 4.411 -11.409 6.716 1.00 87.81 83 LEU A CA 1
ATOM 656 C C . LEU A 1 83 ? 4.307 -12.313 5.470 1.00 87.81 83 LEU A C 1
ATOM 658 O O . LEU A 1 83 ? 4.595 -11.821 4.382 1.00 87.81 83 LEU A O 1
ATOM 662 N N . PRO A 1 84 ? 3.836 -13.577 5.562 1.00 90.94 84 PRO A N 1
ATOM 663 C CA . PRO A 1 84 ? 3.552 -14.383 4.374 1.00 90.94 84 PRO A CA 1
ATOM 664 C C . PRO A 1 84 ? 2.574 -13.731 3.388 1.00 90.94 84 PRO A C 1
ATOM 666 O O . PRO A 1 84 ? 2.817 -13.759 2.184 1.00 90.94 84 PRO A O 1
ATOM 669 N N . HIS A 1 85 ? 1.494 -13.113 3.874 1.00 92.62 85 HIS A N 1
ATOM 670 C CA . HIS A 1 85 ? 0.518 -12.454 3.000 1.00 92.62 85 HIS A CA 1
ATOM 671 C C . HIS A 1 85 ? 1.058 -11.146 2.421 1.00 92.62 85 HIS A C 1
ATOM 673 O O . HIS A 1 85 ? 0.862 -10.882 1.238 1.00 92.62 85 HIS A O 1
ATOM 679 N N . LEU A 1 86 ? 1.818 -10.377 3.207 1.00 91.38 86 LEU A N 1
ATOM 680 C CA . LEU A 1 86 ? 2.536 -9.209 2.703 1.00 91.38 86 LEU A CA 1
ATOM 681 C C . LEU A 1 86 ? 3.511 -9.613 1.588 1.00 91.38 86 LEU A C 1
ATOM 683 O O . LEU A 1 86 ? 3.546 -8.969 0.548 1.00 91.38 86 LEU A O 1
ATOM 687 N N . ARG A 1 87 ? 4.248 -10.718 1.750 1.00 92.62 87 ARG A N 1
ATOM 688 C CA . ARG A 1 87 ? 5.165 -11.239 0.725 1.00 92.62 87 ARG A CA 1
ATOM 689 C C . ARG A 1 87 ? 4.425 -11.574 -0.566 1.00 92.62 87 ARG A C 1
ATOM 691 O O . ARG A 1 87 ? 4.829 -11.098 -1.621 1.00 92.62 87 ARG A O 1
ATOM 698 N N . ILE A 1 88 ? 3.323 -12.320 -0.476 1.00 94.06 88 ILE A N 1
ATOM 699 C CA . ILE A 1 88 ? 2.482 -12.668 -1.635 1.00 94.06 88 ILE A CA 1
ATOM 700 C C . ILE A 1 88 ? 1.955 -11.407 -2.331 1.00 94.06 88 ILE A C 1
ATOM 702 O O . ILE A 1 88 ? 2.017 -11.307 -3.555 1.00 94.06 88 ILE A O 1
ATOM 706 N N . HIS A 1 89 ? 1.474 -10.426 -1.565 1.00 94.44 89 HIS A N 1
ATOM 707 C CA . HIS A 1 89 ? 0.994 -9.159 -2.111 1.00 94.44 89 HIS A CA 1
ATOM 708 C C . HIS A 1 89 ? 2.104 -8.418 -2.877 1.00 94.44 89 HIS A C 1
ATOM 710 O O . HIS A 1 89 ? 1.895 -7.952 -3.996 1.00 94.44 89 HIS A O 1
ATOM 716 N N . ILE A 1 90 ? 3.312 -8.354 -2.316 1.00 94.00 90 ILE A N 1
ATOM 717 C CA . ILE A 1 90 ? 4.450 -7.679 -2.947 1.00 94.00 90 ILE A CA 1
ATOM 718 C C . ILE A 1 90 ? 4.936 -8.422 -4.201 1.00 94.00 90 ILE A C 1
ATOM 720 O O . ILE A 1 90 ? 5.243 -7.779 -5.206 1.00 94.00 90 ILE A O 1
ATOM 724 N N . GLU A 1 91 ? 4.955 -9.759 -4.197 1.00 94.69 91 GLU A N 1
ATOM 725 C CA . GLU A 1 91 ? 5.218 -10.559 -5.404 1.00 94.69 91 GLU A CA 1
ATOM 726 C C . GLU A 1 91 ? 4.198 -10.270 -6.507 1.00 94.69 91 GLU A C 1
ATOM 728 O O . GLU A 1 91 ? 4.564 -10.120 -7.678 1.00 94.69 91 GLU A O 1
ATOM 733 N N . TYR A 1 92 ? 2.921 -10.190 -6.132 1.00 95.19 92 TYR A N 1
ATOM 734 C CA . TYR A 1 92 ? 1.836 -9.883 -7.048 1.00 95.19 92 TYR A CA 1
ATOM 735 C C . TYR A 1 92 ? 2.007 -8.492 -7.671 1.00 95.19 92 TYR A C 1
ATOM 737 O O . TYR A 1 92 ? 2.021 -8.383 -8.899 1.00 95.19 92 TYR A O 1
ATOM 745 N N . GLU A 1 93 ? 2.220 -7.447 -6.865 1.00 95.31 93 GLU A N 1
ATOM 746 C CA . GLU A 1 93 ? 2.390 -6.079 -7.371 1.00 95.31 93 GLU A CA 1
ATOM 747 C C . GLU A 1 93 ? 3.654 -5.932 -8.238 1.00 95.31 93 GLU A C 1
ATOM 749 O O . GLU A 1 93 ? 3.599 -5.292 -9.288 1.00 95.31 93 GLU A O 1
ATOM 754 N N . LEU A 1 94 ? 4.765 -6.600 -7.901 1.00 94.62 94 LEU A N 1
ATOM 755 C CA . LEU A 1 94 ? 5.966 -6.639 -8.752 1.00 94.62 94 LEU A CA 1
ATOM 756 C C . LEU A 1 94 ? 5.686 -7.252 -10.131 1.00 94.62 94 LEU A C 1
ATOM 758 O O . LEU A 1 94 ? 6.063 -6.691 -11.165 1.00 94.62 94 LEU A O 1
ATOM 762 N N . ARG A 1 95 ? 5.013 -8.408 -10.168 1.00 94.75 95 ARG A N 1
ATOM 763 C CA . ARG A 1 95 ? 4.697 -9.114 -11.421 1.00 94.75 95 ARG A CA 1
ATOM 764 C C . ARG A 1 95 ? 3.684 -8.340 -12.259 1.00 94.75 95 ARG A C 1
ATOM 766 O O . ARG A 1 95 ? 3.849 -8.243 -13.475 1.00 94.75 95 ARG A O 1
ATOM 773 N N . LYS A 1 96 ? 2.678 -7.753 -11.615 1.00 95.62 96 LYS A N 1
ATOM 774 C CA . LYS A 1 96 ? 1.694 -6.865 -12.240 1.00 95.62 96 LYS A CA 1
ATOM 775 C C . LYS A 1 96 ? 2.366 -5.632 -12.842 1.00 95.62 96 LYS A C 1
ATOM 777 O O . LYS A 1 96 ? 2.104 -5.310 -13.996 1.00 95.62 96 LYS A O 1
ATOM 782 N N . LEU A 1 97 ? 3.294 -4.999 -12.126 1.00 94.38 97 LEU A N 1
ATOM 783 C CA . LEU A 1 97 ? 4.041 -3.847 -12.630 1.00 94.38 97 LEU A CA 1
ATOM 784 C C . LEU A 1 97 ? 4.898 -4.202 -13.857 1.00 94.38 97 LEU A C 1
ATOM 786 O O . LEU A 1 97 ? 4.907 -3.456 -14.836 1.00 94.38 97 LEU A O 1
ATOM 790 N N . LEU A 1 98 ? 5.554 -5.369 -13.862 1.00 94.56 98 LEU A N 1
ATOM 791 C CA . LEU A 1 98 ? 6.278 -5.873 -15.038 1.00 94.56 98 LEU A CA 1
ATOM 792 C C . LEU A 1 98 ? 5.362 -6.072 -16.255 1.00 94.56 98 LEU A C 1
ATOM 794 O O . LEU A 1 98 ? 5.766 -5.766 -17.378 1.00 94.56 98 LEU A O 1
ATOM 798 N N . ILE A 1 99 ? 4.148 -6.593 -16.053 1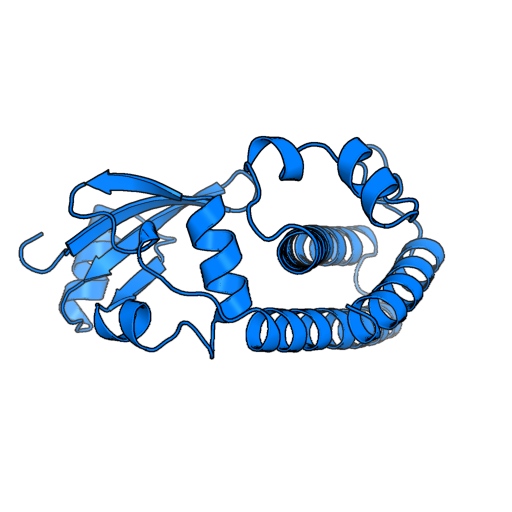.00 94.88 99 ILE A N 1
ATOM 799 C CA . ILE A 1 99 ? 3.151 -6.746 -17.122 1.00 94.88 99 ILE A CA 1
ATOM 800 C C . ILE A 1 99 ? 2.721 -5.367 -17.637 1.00 94.88 99 ILE A C 1
ATOM 802 O O . ILE A 1 99 ? 2.812 -5.117 -18.839 1.00 94.88 99 ILE A O 1
ATOM 806 N N . ASN A 1 100 ? 2.360 -4.456 -16.731 1.00 93.44 100 ASN A N 1
ATOM 807 C CA . ASN A 1 100 ? 1.893 -3.110 -17.062 1.00 93.44 100 ASN A CA 1
ATOM 808 C C . ASN A 1 100 ? 2.929 -2.314 -17.867 1.00 93.44 100 ASN A C 1
ATOM 810 O O . ASN A 1 100 ? 2.574 -1.639 -18.828 1.00 93.44 100 ASN A O 1
ATOM 814 N N . ILE A 1 101 ? 4.217 -2.400 -17.517 1.00 92.94 101 ILE A N 1
ATOM 815 C CA . ILE A 1 101 ? 5.279 -1.709 -18.266 1.00 92.94 101 ILE A CA 1
ATOM 816 C C . ILE A 1 101 ? 5.368 -2.226 -19.701 1.00 92.94 101 ILE A C 1
ATOM 818 O O . ILE A 1 101 ? 5.476 -1.429 -20.631 1.00 92.94 101 ILE A O 1
ATOM 822 N N . ARG A 1 102 ? 5.293 -3.547 -19.901 1.00 93.94 102 ARG A N 1
ATOM 823 C CA . ARG A 1 102 ? 5.336 -4.147 -21.244 1.00 93.94 102 ARG A CA 1
ATOM 824 C C . ARG A 1 102 ? 4.136 -3.706 -22.078 1.00 93.94 102 ARG A C 1
ATOM 826 O O . ARG A 1 102 ? 4.309 -3.315 -23.229 1.00 93.94 102 ARG A O 1
ATOM 833 N N . GLU A 1 103 ? 2.943 -3.735 -21.490 1.00 94.25 103 GLU A N 1
ATOM 834 C CA . GLU A 1 103 ? 1.709 -3.302 -22.150 1.00 94.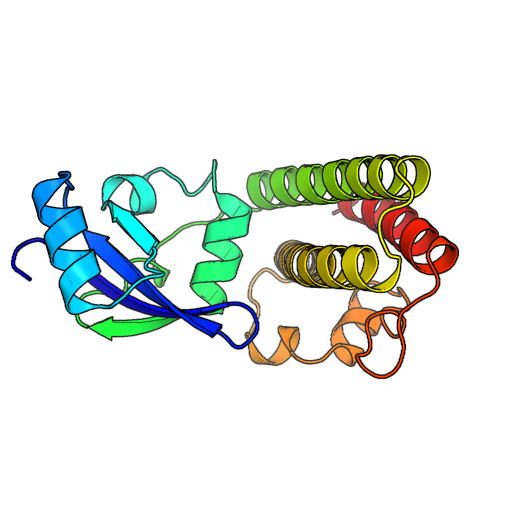25 103 GLU A CA 1
ATOM 835 C C . GLU A 1 103 ? 1.768 -1.824 -22.553 1.00 94.25 103 GLU A C 1
ATOM 837 O O . GLU A 1 103 ? 1.514 -1.487 -23.712 1.00 94.25 103 GLU A O 1
ATOM 842 N N . LYS A 1 104 ? 2.160 -0.943 -21.628 1.00 91.88 104 LYS A N 1
ATOM 843 C CA . LYS A 1 104 ? 2.256 0.502 -21.878 1.00 91.88 104 LYS A CA 1
ATOM 844 C C . LYS A 1 104 ? 3.325 0.852 -22.905 1.00 91.88 104 LYS A C 1
ATOM 846 O O . LYS A 1 104 ? 3.083 1.702 -23.761 1.00 91.88 104 LYS A O 1
ATOM 851 N N . TYR A 1 105 ? 4.468 0.168 -22.862 1.00 91.19 105 TYR A N 1
ATOM 852 C CA . TYR A 1 105 ? 5.530 0.337 -23.849 1.00 91.19 105 TYR A CA 1
ATOM 853 C C . TYR A 1 105 ? 5.054 -0.034 -25.260 1.00 91.19 105 TYR A C 1
ATOM 855 O O . TYR A 1 105 ? 5.216 0.751 -26.194 1.00 91.19 105 TYR A O 1
ATOM 863 N N . ILE A 1 106 ? 4.400 -1.192 -25.414 1.00 94.06 106 ILE A N 1
ATOM 864 C CA . ILE A 1 106 ? 3.831 -1.633 -26.700 1.00 94.06 106 ILE A CA 1
ATOM 865 C C . ILE A 1 106 ? 2.750 -0.659 -27.185 1.00 94.06 106 ILE A C 1
ATOM 867 O O . ILE A 1 106 ? 2.696 -0.330 -28.371 1.00 94.06 106 ILE A O 1
ATOM 871 N N . SER A 1 107 ? 1.925 -0.163 -26.263 1.00 93.94 107 SER A N 1
ATOM 872 C CA . SER A 1 107 ? 0.832 0.772 -26.548 1.00 93.94 107 SER A CA 1
ATOM 873 C C . SER A 1 107 ? 1.298 2.205 -26.823 1.00 93.94 107 SER A C 1
ATOM 875 O O . SER A 1 107 ? 0.468 3.057 -27.131 1.00 93.94 107 SER A O 1
ATOM 877 N N . LYS A 1 108 ? 2.610 2.481 -26.750 1.00 90.38 108 LYS A N 1
ATOM 878 C CA . LYS A 1 108 ? 3.214 3.805 -26.979 1.00 90.38 108 LYS A CA 1
ATOM 879 C C . LYS A 1 108 ? 2.617 4.905 -26.091 1.00 90.38 108 LYS A C 1
ATOM 881 O O . LYS A 1 108 ? 2.455 6.039 -26.540 1.00 90.38 108 LYS A O 1
ATOM 886 N N . ILE A 1 109 ? 2.291 4.562 -24.843 1.00 90.12 109 ILE A N 1
ATOM 887 C CA . ILE A 1 109 ? 1.924 5.552 -23.822 1.00 90.12 109 ILE A CA 1
ATOM 888 C C . ILE A 1 109 ? 3.096 6.517 -23.615 1.00 90.12 109 ILE A C 1
ATOM 890 O O . ILE A 1 109 ? 4.258 6.125 -23.767 1.00 90.12 109 ILE A O 1
ATOM 894 N N . ASP A 1 110 ? 2.791 7.773 -23.281 1.00 91.44 110 ASP A N 1
ATOM 895 C CA . ASP A 1 110 ? 3.816 8.774 -23.006 1.00 91.44 110 ASP A CA 1
ATOM 896 C C . ASP A 1 110 ? 4.794 8.271 -21.935 1.00 91.44 110 ASP A C 1
ATOM 898 O O . ASP A 1 110 ? 4.412 7.725 -20.896 1.00 91.44 110 ASP A O 1
ATOM 902 N N . HIS A 1 111 ? 6.086 8.439 -22.207 1.00 87.00 111 HIS A N 1
ATOM 903 C CA . HIS A 1 111 ? 7.133 7.904 -21.348 1.00 87.00 111 HIS A CA 1
ATOM 904 C C . HIS A 1 111 ? 7.106 8.534 -19.949 1.00 87.00 111 HIS A C 1
ATOM 906 O O . HIS A 1 111 ? 7.296 7.821 -18.965 1.00 87.00 111 HIS A O 1
ATOM 912 N N . ASN A 1 112 ? 6.840 9.839 -19.837 1.00 86.19 112 ASN A N 1
ATOM 913 C CA . ASN A 1 112 ? 6.814 10.516 -18.541 1.00 86.19 112 ASN A CA 1
ATOM 914 C C . ASN A 1 112 ? 5.580 10.112 -17.734 1.00 86.19 112 ASN A C 1
ATOM 916 O O . ASN A 1 112 ? 5.701 9.854 -16.537 1.00 86.19 112 ASN A O 1
ATOM 920 N N . GLU A 1 113 ? 4.421 10.008 -18.388 1.00 86.69 113 GLU A N 1
ATOM 921 C CA . GLU A 1 113 ? 3.194 9.490 -17.776 1.00 86.69 113 GLU A CA 1
ATOM 922 C C . GLU A 1 113 ? 3.412 8.069 -17.234 1.00 86.69 113 GLU A C 1
ATOM 924 O O . GLU A 1 113 ? 3.220 7.807 -16.043 1.00 86.69 113 GLU A O 1
ATOM 929 N N . MET A 1 114 ? 3.928 7.169 -18.079 1.00 87.75 114 MET A N 1
ATOM 930 C CA . MET A 1 114 ? 4.232 5.792 -17.696 1.00 87.75 114 MET A CA 1
ATOM 931 C C . MET A 1 114 ? 5.216 5.730 -16.521 1.00 87.75 114 MET A C 1
ATOM 933 O O . MET A 1 114 ? 4.973 4.995 -15.563 1.00 87.75 114 MET A O 1
ATOM 937 N N . MET A 1 115 ? 6.317 6.485 -16.568 1.00 86.00 115 MET A N 1
ATOM 938 C CA . MET A 1 115 ? 7.323 6.482 -15.500 1.00 86.00 115 MET A CA 1
ATOM 939 C C . MET A 1 115 ? 6.807 7.088 -14.194 1.00 86.00 115 MET A C 1
ATOM 941 O O . MET A 1 115 ? 7.185 6.603 -13.126 1.00 86.00 115 MET A O 1
ATOM 945 N N . GLY A 1 116 ? 5.921 8.086 -14.247 1.00 81.81 116 GLY A N 1
ATOM 946 C CA . GLY A 1 116 ? 5.276 8.646 -13.058 1.00 81.81 116 GLY A CA 1
ATOM 947 C C . GLY A 1 116 ? 4.467 7.596 -12.294 1.00 81.81 116 GLY A C 1
ATOM 948 O O . GLY A 1 116 ? 4.638 7.432 -11.084 1.00 81.81 116 GLY A O 1
ATOM 949 N N . GLU A 1 117 ? 3.650 6.819 -13.005 1.00 83.75 117 GLU A N 1
ATOM 950 C CA . GLU A 1 117 ? 2.872 5.734 -12.400 1.00 83.75 117 GLU A CA 1
ATOM 951 C C . GLU A 1 117 ? 3.745 4.588 -11.882 1.00 83.75 117 GLU A C 1
ATOM 953 O O . GLU A 1 117 ? 3.531 4.093 -10.773 1.00 83.75 117 GLU A O 1
ATOM 958 N N . VAL A 1 118 ? 4.741 4.172 -12.673 1.00 85.69 118 VAL A N 1
ATOM 959 C CA . VAL A 1 118 ? 5.670 3.099 -12.291 1.00 85.69 118 VAL A CA 1
ATOM 960 C C . VAL A 1 118 ? 6.400 3.471 -11.009 1.00 85.69 118 VAL A C 1
ATOM 962 O O . VAL A 1 118 ? 6.463 2.674 -10.079 1.00 85.69 118 VAL A O 1
ATOM 965 N N . LYS A 1 119 ? 6.892 4.705 -10.917 1.00 80.50 119 LYS A N 1
ATOM 966 C CA . LYS A 1 119 ? 7.600 5.199 -9.742 1.00 80.50 119 LYS A CA 1
ATOM 967 C C . LYS A 1 119 ? 6.749 5.155 -8.475 1.00 80.50 119 LYS A C 1
ATOM 969 O O . LYS A 1 119 ? 7.234 4.694 -7.443 1.00 80.50 119 LYS A O 1
ATOM 974 N N . ALA A 1 120 ? 5.496 5.605 -8.549 1.00 79.12 120 ALA A N 1
ATOM 975 C CA . ALA A 1 120 ? 4.586 5.569 -7.408 1.00 79.12 120 ALA A CA 1
ATOM 976 C C . ALA A 1 120 ? 4.359 4.128 -6.912 1.00 79.12 120 ALA A C 1
ATOM 978 O O . ALA A 1 120 ? 4.451 3.865 -5.714 1.00 79.12 120 ALA A O 1
ATOM 979 N N . GLN A 1 121 ? 4.150 3.182 -7.835 1.00 85.88 121 GLN A N 1
ATOM 980 C CA . GLN A 1 121 ? 3.995 1.761 -7.500 1.00 85.88 121 GLN A CA 1
ATOM 981 C C . GLN A 1 121 ? 5.288 1.155 -6.935 1.00 85.88 121 GLN A C 1
ATOM 983 O O . GLN A 1 121 ? 5.246 0.378 -5.985 1.00 85.88 121 GLN A O 1
ATOM 988 N N . MET A 1 122 ? 6.452 1.539 -7.466 1.00 84.38 122 MET A N 1
ATOM 989 C CA . MET A 1 122 ? 7.741 1.053 -6.973 1.00 84.38 122 MET A CA 1
ATOM 990 C C . MET A 1 122 ? 8.021 1.476 -5.534 1.00 84.38 122 MET A C 1
ATOM 992 O O . MET A 1 122 ? 8.512 0.654 -4.768 1.00 84.38 122 MET A O 1
ATOM 996 N N . LEU A 1 123 ? 7.704 2.716 -5.149 1.00 79.12 123 LEU A N 1
ATOM 997 C CA . LEU A 1 123 ? 7.885 3.174 -3.767 1.00 79.12 123 LEU A CA 1
ATOM 998 C C . LEU A 1 123 ? 7.056 2.338 -2.786 1.00 79.12 123 LEU A C 1
ATOM 1000 O O . LEU A 1 123 ? 7.585 1.876 -1.778 1.00 79.12 123 LEU A O 1
ATOM 1004 N N . TYR A 1 124 ? 5.799 2.068 -3.136 1.00 84.44 124 TYR A N 1
ATOM 1005 C CA . TYR A 1 124 ? 4.909 1.213 -2.355 1.00 84.44 124 TYR A CA 1
ATOM 1006 C C . TYR A 1 124 ? 5.440 -0.228 -2.218 1.00 84.44 124 TYR A C 1
ATOM 1008 O O . TYR A 1 124 ? 5.505 -0.779 -1.119 1.00 84.44 124 TYR A O 1
ATOM 1016 N N . ILE A 1 125 ? 5.900 -0.823 -3.325 1.00 88.94 125 ILE A N 1
ATOM 1017 C CA . ILE A 1 125 ? 6.518 -2.159 -3.333 1.00 88.94 125 ILE A CA 1
ATOM 1018 C C . ILE A 1 125 ? 7.754 -2.192 -2.429 1.00 88.94 125 ILE A C 1
ATOM 1020 O O . ILE A 1 125 ? 7.920 -3.099 -1.615 1.00 88.94 125 ILE A O 1
ATOM 1024 N N . ILE A 1 126 ? 8.631 -1.202 -2.572 1.00 83.56 126 ILE A N 1
ATOM 1025 C CA . ILE A 1 126 ? 9.883 -1.105 -1.826 1.00 83.56 126 ILE A CA 1
ATOM 1026 C C . ILE A 1 126 ? 9.612 -0.980 -0.320 1.00 83.56 126 ILE A C 1
ATOM 1028 O O . ILE A 1 126 ? 10.283 -1.643 0.474 1.00 83.56 126 ILE A O 1
ATOM 1032 N N . GLU A 1 127 ? 8.619 -0.185 0.077 1.00 81.31 127 GLU A N 1
ATOM 1033 C CA . GLU A 1 127 ? 8.176 -0.078 1.467 1.00 81.31 127 GLU A CA 1
ATOM 1034 C C . GLU A 1 127 ? 7.740 -1.444 2.020 1.00 81.31 127 GLU A C 1
ATOM 1036 O O . GLU A 1 127 ? 8.244 -1.882 3.060 1.00 81.31 127 GLU A O 1
ATOM 1041 N N . GLY A 1 128 ? 6.870 -2.161 1.303 1.00 87.25 128 GLY A N 1
ATOM 1042 C CA . GLY A 1 128 ? 6.424 -3.489 1.723 1.00 87.25 128 GLY A CA 1
ATOM 1043 C C . GLY A 1 128 ? 7.571 -4.498 1.796 1.00 87.25 128 GLY A C 1
ATOM 1044 O O . GLY A 1 128 ? 7.654 -5.273 2.750 1.00 87.25 128 GLY A O 1
ATOM 1045 N N . MET A 1 129 ? 8.526 -4.434 0.861 1.00 86.06 129 MET A N 1
ATOM 1046 C CA . MET A 1 129 ? 9.752 -5.226 0.942 1.00 86.06 129 MET A CA 1
ATOM 1047 C C . MET A 1 129 ? 10.507 -4.927 2.240 1.00 86.06 129 MET A C 1
ATOM 1049 O O . MET A 1 129 ? 10.890 -5.860 2.943 1.00 86.06 129 MET A O 1
ATOM 1053 N N . ILE A 1 130 ? 10.746 -3.657 2.604 1.00 79.25 130 ILE A N 1
ATOM 1054 C CA . ILE A 1 130 ? 11.389 -3.327 3.894 1.00 79.25 130 ILE A CA 1
ATOM 1055 C C . ILE A 1 130 ? 10.604 -3.951 5.047 1.00 79.25 130 ILE A C 1
ATOM 1057 O O . ILE A 1 130 ? 11.243 -4.541 5.922 1.00 79.25 130 ILE A O 1
ATOM 1061 N N . GLY A 1 131 ? 9.267 -3.893 5.009 1.00 81.06 131 GLY A N 1
ATOM 1062 C CA . GLY A 1 131 ? 8.370 -4.565 5.960 1.00 81.06 131 GLY A CA 1
ATOM 1063 C C . GLY A 1 131 ? 8.713 -6.033 6.188 1.00 81.06 131 GLY A C 1
ATOM 1064 O O . GLY A 1 131 ? 8.781 -6.494 7.326 1.00 81.06 131 GLY A O 1
ATOM 1065 N N . LEU A 1 132 ? 9.021 -6.758 5.112 1.00 84.62 132 LEU A N 1
ATOM 1066 C CA . LEU A 1 132 ? 9.413 -8.168 5.178 1.00 84.62 132 LEU A CA 1
ATOM 1067 C C . LEU A 1 132 ? 10.773 -8.381 5.855 1.00 84.62 132 LEU A C 1
ATOM 1069 O O . LEU A 1 132 ? 10.955 -9.360 6.577 1.00 84.62 132 LEU A O 1
ATOM 1073 N N . LYS A 1 133 ? 11.733 -7.466 5.663 1.00 78.38 133 LYS A N 1
ATOM 1074 C CA . LYS A 1 133 ? 13.080 -7.573 6.256 1.00 78.38 133 LYS A CA 1
ATOM 1075 C C . LYS A 1 133 ? 13.170 -7.081 7.697 1.00 78.38 133 LYS A C 1
ATOM 1077 O O . LYS A 1 133 ? 13.948 -7.624 8.482 1.00 78.38 133 LYS A O 1
ATOM 1082 N N . LYS A 1 134 ? 12.448 -6.018 8.043 1.00 68.88 134 LYS A N 1
ATOM 1083 C CA . LYS A 1 134 ? 12.486 -5.392 9.367 1.00 68.88 134 LYS A CA 1
ATOM 1084 C C . LYS A 1 134 ? 11.155 -5.640 10.065 1.00 68.88 134 LYS A C 1
ATOM 1086 O O . LYS A 1 134 ? 10.166 -4.995 9.756 1.00 68.88 134 LYS A O 1
ATOM 1091 N N . LYS A 1 135 ? 11.164 -6.526 11.069 1.00 56.44 135 LYS A N 1
ATOM 1092 C CA . LYS A 1 135 ? 9.973 -6.870 11.871 1.00 56.44 135 LYS A CA 1
ATOM 1093 C C . LYS A 1 135 ? 9.276 -5.657 12.515 1.00 56.44 135 LYS A C 1
ATOM 1095 O O . LYS A 1 135 ? 8.094 -5.765 12.799 1.00 56.44 135 LYS A O 1
ATOM 1100 N N . ASN A 1 136 ? 9.991 -4.545 12.726 1.00 52.53 136 ASN A N 1
ATOM 1101 C CA . ASN A 1 136 ? 9.472 -3.262 13.209 1.00 52.53 136 ASN A CA 1
ATOM 1102 C C . ASN A 1 136 ? 10.150 -2.132 12.418 1.00 52.53 136 ASN A C 1
ATOM 1104 O O . ASN A 1 136 ? 11.377 -2.007 12.481 1.00 52.53 136 ASN A O 1
ATOM 1108 N N . ILE A 1 137 ? 9.394 -1.328 11.670 1.00 56.25 137 ILE A N 1
ATOM 1109 C CA . ILE A 1 137 ? 9.930 -0.169 10.943 1.00 56.25 137 ILE A CA 1
ATOM 1110 C C . ILE A 1 137 ? 9.435 1.107 11.600 1.00 56.25 137 ILE A C 1
ATOM 1112 O O . ILE A 1 137 ? 8.247 1.264 11.850 1.00 56.25 137 ILE A O 1
ATOM 1116 N N . ASP A 1 138 ? 10.375 2.010 11.851 1.00 54.19 138 ASP A N 1
ATOM 1117 C CA . ASP A 1 138 ? 10.101 3.422 12.079 1.00 54.19 138 ASP A CA 1
ATOM 1118 C C . ASP A 1 138 ? 9.924 4.097 10.708 1.00 54.19 138 ASP A C 1
ATOM 1120 O O . ASP A 1 138 ? 10.808 3.990 9.851 1.00 54.19 138 ASP A O 1
ATOM 1124 N N . ILE A 1 139 ? 8.786 4.766 10.504 1.00 49.62 139 ILE A N 1
ATOM 1125 C CA . ILE A 1 139 ? 8.372 5.448 9.263 1.00 49.62 139 ILE A CA 1
ATOM 1126 C C . ILE A 1 139 ? 9.447 6.422 8.756 1.00 49.62 139 ILE A C 1
ATOM 1128 O O . ILE A 1 139 ? 9.677 6.511 7.550 1.00 49.62 139 ILE A O 1
ATOM 1132 N N . SER A 1 140 ? 10.222 7.039 9.658 1.00 50.62 140 SER A N 1
ATOM 1133 C CA . SER A 1 140 ? 11.358 7.908 9.301 1.00 50.62 140 SER A CA 1
ATOM 1134 C C . SER A 1 140 ? 12.471 7.196 8.507 1.00 50.62 140 SER A C 1
ATOM 1136 O O . SER A 1 140 ? 13.308 7.834 7.867 1.00 50.62 140 SER A O 1
ATOM 1138 N N . THR A 1 141 ? 12.471 5.858 8.493 1.00 48.75 141 THR A N 1
ATOM 1139 C CA . THR A 1 141 ? 13.388 5.014 7.711 1.00 48.75 141 THR A CA 1
ATOM 1140 C C . THR A 1 141 ? 12.931 4.849 6.251 1.00 48.75 141 THR A C 1
ATOM 1142 O O . THR A 1 141 ? 13.772 4.623 5.379 1.00 48.75 141 THR A O 1
ATOM 1145 N N . ILE A 1 142 ? 11.622 4.951 5.974 1.00 49.25 142 ILE A N 1
ATOM 1146 C CA . ILE A 1 142 ? 11.002 4.715 4.651 1.00 49.25 142 ILE A CA 1
ATOM 1147 C C . ILE A 1 142 ? 11.102 5.959 3.746 1.00 49.25 142 ILE A C 1
ATOM 1149 O O . ILE A 1 142 ? 11.196 5.845 2.527 1.00 49.25 142 ILE A O 1
ATOM 1153 N N . GLU A 1 143 ? 11.199 7.161 4.308 1.00 49.03 143 GLU A N 1
ATOM 1154 C CA . GLU A 1 143 ? 11.308 8.384 3.497 1.00 49.03 143 GLU A CA 1
ATOM 1155 C C . GLU A 1 143 ? 12.722 8.638 2.938 1.00 49.03 143 GLU A C 1
ATOM 1157 O O . GLU A 1 143 ? 12.912 9.453 2.033 1.00 49.03 143 GLU A O 1
ATOM 1162 N N . ASN A 1 144 ? 13.745 7.918 3.416 1.00 53.25 144 ASN A N 1
ATOM 1163 C CA . ASN A 1 144 ? 15.127 8.134 2.990 1.00 53.25 144 ASN A CA 1
ATOM 1164 C C . ASN A 1 144 ? 15.591 7.087 1.963 1.00 53.25 144 ASN A C 1
ATOM 1166 O O . ASN A 1 144 ? 16.102 6.024 2.318 1.00 53.25 144 ASN A O 1
ATOM 1170 N N . ILE A 1 145 ? 15.482 7.398 0.665 1.00 51.53 145 ILE A N 1
ATOM 1171 C CA . ILE A 1 145 ? 15.936 6.556 -0.471 1.00 51.53 145 ILE A CA 1
ATOM 1172 C C . ILE A 1 145 ? 17.383 6.029 -0.290 1.00 51.53 145 ILE A C 1
ATOM 1174 O O . ILE A 1 145 ? 17.705 4.926 -0.750 1.00 51.53 145 ILE A O 1
ATOM 1178 N N . LYS A 1 146 ? 18.257 6.746 0.443 1.00 49.34 146 LYS A N 1
ATOM 1179 C CA . LYS A 1 146 ? 19.611 6.255 0.778 1.00 49.34 146 LYS A CA 1
ATOM 1180 C C . LYS A 1 146 ? 19.581 4.987 1.634 1.00 49.34 146 LYS A C 1
ATOM 1182 O O . LYS A 1 146 ? 20.300 4.041 1.330 1.00 49.34 146 LYS A O 1
ATOM 1187 N N . THR A 1 147 ? 18.696 4.915 2.625 1.00 52.09 147 THR A N 1
ATOM 1188 C CA . THR A 1 147 ? 18.533 3.739 3.493 1.00 52.09 147 THR A CA 1
ATOM 1189 C C . THR A 1 147 ? 18.030 2.513 2.719 1.00 52.09 147 THR A C 1
ATOM 1191 O O . THR A 1 147 ? 18.367 1.376 3.043 1.00 52.09 147 THR A O 1
ATOM 1194 N N . HIS A 1 148 ? 17.291 2.724 1.630 1.00 53.62 148 HIS A N 1
ATOM 1195 C CA . HIS A 1 148 ? 16.739 1.650 0.802 1.00 53.62 148 HIS A CA 1
ATOM 1196 C C . HIS A 1 148 ? 17.801 0.981 -0.083 1.00 53.62 148 HIS A C 1
ATOM 1198 O O . HIS A 1 148 ? 17.782 -0.238 -0.277 1.00 53.62 148 HIS A O 1
ATOM 1204 N N . THR A 1 149 ? 18.764 1.771 -0.574 1.00 54.84 149 THR A N 1
ATOM 1205 C CA . THR A 1 149 ? 19.898 1.279 -1.376 1.00 54.84 149 THR A CA 1
ATOM 1206 C C . THR A 1 149 ? 20.793 0.346 -0.553 1.00 54.84 149 THR A C 1
ATOM 1208 O O . THR A 1 149 ? 21.255 -0.683 -1.051 1.00 54.84 149 THR A O 1
ATOM 1211 N N . GLU A 1 150 ? 20.971 0.648 0.735 1.00 55.72 150 GLU A N 1
ATOM 1212 C CA . GLU A 1 150 ? 21.780 -0.144 1.669 1.00 55.72 150 GLU A CA 1
ATOM 1213 C C . GLU A 1 150 ? 21.106 -1.469 2.073 1.00 55.72 150 GLU A C 1
ATOM 1215 O O . GLU A 1 150 ? 21.770 -2.506 2.133 1.00 55.72 150 GLU A O 1
ATOM 1220 N N . ILE A 1 151 ? 19.782 -1.480 2.287 1.00 57.66 151 ILE A N 1
ATOM 1221 C CA . ILE A 1 151 ? 19.039 -2.678 2.730 1.00 57.66 151 ILE A CA 1
ATOM 1222 C C . ILE A 1 151 ? 18.947 -3.748 1.629 1.00 57.66 151 ILE A C 1
ATOM 1224 O O . ILE A 1 151 ? 19.004 -4.951 1.919 1.00 57.66 151 ILE A O 1
ATOM 1228 N N . TYR A 1 152 ? 18.797 -3.338 0.367 1.00 58.41 152 TYR A N 1
ATOM 1229 C CA . TYR A 1 152 ? 18.618 -4.263 -0.760 1.00 58.41 152 TYR A CA 1
ATOM 1230 C C . TYR A 1 152 ? 19.849 -4.441 -1.639 1.00 58.41 152 TYR A C 1
ATOM 1232 O O . TYR A 1 152 ? 19.832 -5.307 -2.519 1.00 58.41 152 TYR A O 1
ATOM 1240 N N . LYS A 1 153 ? 20.927 -3.682 -1.383 1.00 60.25 153 LYS A N 1
ATOM 1241 C CA . LYS A 1 153 ? 22.106 -3.610 -2.263 1.00 60.25 153 LYS A CA 1
ATOM 1242 C C . LYS A 1 153 ? 21.688 -3.373 -3.718 1.00 60.25 153 LYS A C 1
ATOM 1244 O O . LYS A 1 153 ? 22.201 -4.007 -4.637 1.00 60.25 153 LYS A O 1
ATOM 1249 N N . THR A 1 154 ? 20.694 -2.512 -3.901 1.00 60.06 154 THR A N 1
ATOM 1250 C CA . THR A 1 154 ? 20.082 -2.209 -5.193 1.00 60.06 154 THR A CA 1
ATOM 1251 C C . THR A 1 154 ? 20.110 -0.709 -5.387 1.00 60.06 154 THR A C 1
ATOM 1253 O O . THR A 1 154 ? 19.729 0.030 -4.484 1.00 60.06 154 THR A O 1
ATOM 1256 N N . ASN A 1 155 ? 20.557 -0.249 -6.552 1.00 64.50 155 ASN A N 1
ATOM 1257 C CA . ASN A 1 155 ? 20.645 1.176 -6.826 1.00 64.50 155 ASN A CA 1
ATOM 1258 C C . ASN A 1 155 ? 19.251 1.777 -7.080 1.00 64.50 155 ASN A C 1
ATOM 1260 O O . ASN A 1 155 ? 18.751 1.748 -8.201 1.00 64.50 155 ASN A O 1
ATOM 1264 N N . LEU A 1 156 ? 18.637 2.347 -6.042 1.00 69.50 156 LEU A N 1
ATOM 1265 C CA . LEU A 1 156 ? 17.333 3.012 -6.135 1.00 69.50 156 LEU A CA 1
ATOM 1266 C C . LEU A 1 156 ? 17.440 4.494 -6.507 1.00 69.50 156 LEU A C 1
ATOM 1268 O O . LEU A 1 156 ? 16.420 5.172 -6.601 1.00 69.50 156 LEU A O 1
ATOM 1272 N N . SER A 1 157 ? 18.651 5.006 -6.765 1.00 66.25 157 SER A N 1
ATOM 1273 C CA . SER A 1 157 ? 18.838 6.398 -7.207 1.00 66.25 157 SER A CA 1
ATOM 1274 C C . SER A 1 157 ? 18.134 6.705 -8.529 1.00 66.25 157 SER A C 1
ATOM 1276 O O . SER A 1 157 ? 17.813 7.865 -8.781 1.00 66.25 157 SER A O 1
ATOM 1278 N N . ILE A 1 158 ? 17.807 5.678 -9.323 1.00 67.62 158 ILE A N 1
ATOM 1279 C CA . ILE A 1 158 ? 16.996 5.822 -10.536 1.00 67.62 158 ILE A CA 1
ATOM 1280 C C . ILE A 1 158 ? 15.565 6.298 -10.236 1.00 67.62 158 ILE A C 1
ATOM 1282 O O . ILE A 1 158 ? 14.897 6.831 -11.111 1.00 67.62 158 ILE A O 1
ATOM 1286 N N . LEU A 1 159 ? 15.093 6.160 -8.993 1.00 67.62 159 LEU A N 1
ATOM 1287 C CA . LEU A 1 159 ? 13.801 6.679 -8.544 1.00 67.62 159 LEU A CA 1
ATOM 1288 C C . LEU A 1 159 ? 13.894 8.106 -7.983 1.00 67.62 159 LEU A C 1
ATOM 1290 O O . LEU A 1 159 ? 12.909 8.616 -7.456 1.00 67.62 159 LEU A O 1
ATOM 1294 N N . ASN A 1 160 ? 15.028 8.800 -8.084 1.00 67.44 160 ASN A N 1
ATOM 1295 C CA . ASN A 1 160 ? 15.108 10.195 -7.647 1.00 67.44 160 ASN A CA 1
ATOM 1296 C C . ASN A 1 160 ? 14.265 11.121 -8.546 1.00 67.44 160 ASN A C 1
ATOM 1298 O O . ASN A 1 160 ? 14.011 10.841 -9.712 1.00 67.44 160 ASN A O 1
ATOM 1302 N N . ASN A 1 161 ? 13.763 12.227 -7.987 1.00 59.25 161 ASN A N 1
ATOM 1303 C CA . ASN A 1 161 ? 12.838 13.154 -8.667 1.00 59.25 161 ASN A CA 1
ATOM 1304 C C . ASN A 1 161 ? 13.496 14.058 -9.726 1.00 59.25 161 ASN A C 1
ATOM 1306 O O . ASN A 1 161 ? 12.811 14.874 -10.330 1.00 59.25 161 ASN A O 1
ATOM 1310 N N . THR A 1 162 ? 14.809 13.963 -9.934 1.00 60.03 162 THR A N 1
ATOM 1311 C CA . THR A 1 162 ? 15.555 14.946 -10.732 1.00 60.03 162 THR A CA 1
ATOM 1312 C C . THR A 1 162 ? 15.466 14.717 -12.236 1.00 60.03 162 THR A C 1
ATOM 1314 O O . THR A 1 162 ? 15.643 15.665 -12.994 1.00 60.03 162 THR A O 1
ATOM 1317 N N . THR A 1 163 ? 15.193 13.488 -12.677 1.00 68.25 163 THR A N 1
ATOM 1318 C CA . THR A 1 163 ? 15.081 13.124 -14.097 1.00 68.25 163 THR A CA 1
ATOM 1319 C C . THR A 1 163 ? 14.148 11.933 -14.271 1.00 68.25 163 THR A C 1
ATOM 1321 O O . THR A 1 163 ? 14.166 11.021 -13.444 1.00 68.25 163 THR A O 1
ATOM 1324 N N . THR A 1 164 ? 13.381 11.902 -15.363 1.00 77.50 164 THR A N 1
ATOM 1325 C CA . THR A 1 164 ? 12.620 10.707 -15.751 1.00 77.50 164 THR A CA 1
ATOM 1326 C C . THR A 1 164 ? 13.596 9.554 -16.019 1.00 77.50 164 THR A C 1
ATOM 1328 O O . THR A 1 164 ? 14.540 9.744 -16.791 1.00 77.50 164 THR A O 1
ATOM 1331 N N . PRO A 1 165 ? 13.441 8.388 -15.367 1.00 78.44 165 PRO A N 1
ATOM 1332 C CA . PRO A 1 165 ? 14.386 7.293 -15.527 1.00 78.44 165 PRO A CA 1
ATOM 1333 C C . PRO A 1 165 ? 14.234 6.590 -16.876 1.00 78.44 165 PRO A C 1
ATOM 1335 O O . PRO A 1 165 ? 13.139 6.492 -17.426 1.00 78.44 165 PRO A O 1
ATOM 1338 N N . ASN A 1 166 ? 15.343 6.046 -17.378 1.00 85.75 166 ASN A N 1
ATOM 1339 C CA . ASN A 1 166 ? 15.324 5.195 -18.560 1.00 85.75 166 ASN A CA 1
ATOM 1340 C C . ASN A 1 166 ? 14.514 3.915 -18.273 1.00 85.75 166 ASN A C 1
ATOM 1342 O O . ASN A 1 166 ? 14.656 3.292 -17.218 1.00 85.75 166 ASN A O 1
ATOM 1346 N N . ILE A 1 167 ? 13.669 3.516 -19.227 1.00 86.62 167 ILE A N 1
ATOM 1347 C CA . ILE A 1 167 ? 12.811 2.335 -19.100 1.00 86.62 167 ILE A CA 1
ATOM 1348 C C . ILE A 1 167 ? 13.605 1.033 -18.920 1.00 86.62 167 ILE A C 1
ATOM 1350 O O . ILE A 1 167 ? 13.184 0.183 -18.139 1.00 86.62 167 ILE A O 1
ATOM 1354 N N . ASP A 1 168 ? 14.753 0.883 -19.583 1.00 88.75 168 ASP A N 1
ATOM 1355 C CA . ASP A 1 168 ? 15.584 -0.322 -19.505 1.00 88.75 168 ASP A CA 1
ATOM 1356 C C . ASP A 1 168 ? 16.191 -0.483 -18.105 1.00 88.75 168 ASP A C 1
ATOM 1358 O O . ASP A 1 168 ? 16.230 -1.591 -17.558 1.00 88.75 168 ASP A O 1
ATOM 1362 N N . ASP A 1 169 ? 16.591 0.631 -17.486 1.00 87.19 169 ASP A N 1
ATOM 1363 C CA . ASP A 1 169 ? 17.116 0.655 -16.119 1.00 87.19 169 ASP A CA 1
ATOM 1364 C C . ASP A 1 169 ? 16.027 0.269 -15.110 1.00 87.19 169 ASP A C 1
ATOM 1366 O O . ASP A 1 169 ? 16.245 -0.572 -14.234 1.00 87.19 169 ASP A O 1
ATOM 1370 N N . VAL A 1 170 ? 14.825 0.835 -15.262 1.00 86.50 170 VAL A N 1
ATOM 1371 C CA . VAL A 1 170 ? 13.664 0.524 -14.412 1.00 86.50 170 VAL A CA 1
ATOM 1372 C C . VAL A 1 170 ? 13.237 -0.931 -14.571 1.00 86.50 170 VAL A C 1
ATOM 1374 O O . VAL A 1 170 ? 12.980 -1.622 -13.585 1.00 86.50 170 VAL A O 1
ATOM 1377 N N . TYR A 1 171 ? 13.198 -1.430 -15.804 1.00 89.94 171 TYR A N 1
ATOM 1378 C CA . TYR A 1 171 ? 12.848 -2.814 -16.084 1.00 89.94 171 TYR A CA 1
ATOM 1379 C C . TYR A 1 171 ? 13.878 -3.787 -15.492 1.00 89.94 171 TYR A C 1
ATOM 1381 O O . TYR A 1 171 ? 13.505 -4.766 -14.842 1.00 89.94 171 TYR A O 1
ATOM 1389 N N . THR A 1 172 ? 15.172 -3.486 -15.633 1.00 89.94 172 THR A N 1
ATOM 1390 C CA . THR A 1 172 ? 16.262 -4.265 -15.023 1.00 89.94 172 THR A CA 1
ATOM 1391 C C . THR A 1 172 ? 16.151 -4.280 -13.500 1.00 89.94 172 THR A C 1
ATOM 1393 O O . THR A 1 172 ? 16.276 -5.340 -12.881 1.00 89.94 172 THR A O 1
ATOM 1396 N N . LEU A 1 173 ? 15.846 -3.129 -12.893 1.00 87.62 173 LEU A N 1
ATOM 1397 C CA . LEU A 1 173 ? 15.607 -3.016 -11.458 1.00 87.62 173 LEU A CA 1
ATOM 1398 C C . LEU A 1 173 ? 14.435 -3.900 -11.004 1.00 87.62 173 LEU A C 1
ATOM 1400 O O . LEU A 1 173 ? 14.565 -4.642 -10.032 1.00 87.62 173 LEU A O 1
ATOM 1404 N N . LEU A 1 174 ? 13.305 -3.874 -11.710 1.00 89.31 174 LEU A N 1
ATOM 1405 C CA . LEU A 1 174 ? 12.139 -4.691 -11.358 1.00 89.31 174 LEU A CA 1
ATOM 1406 C C . LEU A 1 174 ? 12.424 -6.194 -11.434 1.00 89.31 174 LEU A C 1
ATOM 1408 O O . LEU A 1 174 ? 11.965 -6.953 -10.577 1.00 89.31 174 LEU A O 1
ATOM 1412 N N . LEU A 1 175 ? 13.214 -6.631 -12.418 1.00 90.75 175 LEU A N 1
ATOM 1413 C CA . LEU A 1 175 ? 13.654 -8.023 -12.509 1.00 90.75 175 LEU A CA 1
ATOM 1414 C C . LEU A 1 175 ? 14.554 -8.427 -11.328 1.00 90.75 175 LEU A C 1
ATOM 1416 O O . LEU A 1 175 ? 14.421 -9.544 -10.826 1.00 90.75 175 LEU A O 1
ATOM 1420 N N . ASP A 1 176 ? 15.446 -7.542 -10.869 1.00 89.31 176 ASP A N 1
ATOM 1421 C CA . ASP A 1 176 ? 16.267 -7.769 -9.669 1.00 89.31 176 ASP A CA 1
ATOM 1422 C C . ASP A 1 176 ? 15.403 -7.859 -8.400 1.00 89.31 176 ASP A C 1
ATOM 1424 O O . ASP A 1 176 ? 15.533 -8.810 -7.626 1.00 89.31 176 ASP A O 1
ATOM 1428 N N . LEU A 1 17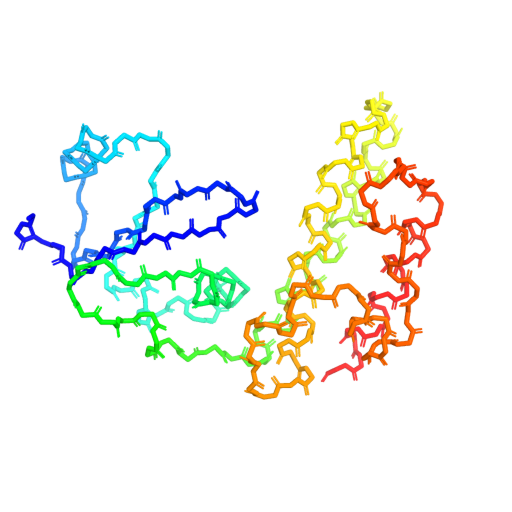7 ? 14.467 -6.922 -8.211 1.00 88.00 177 LEU A N 1
ATOM 1429 C CA . LEU A 1 177 ? 13.572 -6.904 -7.048 1.00 88.00 177 LEU A CA 1
ATOM 1430 C C . LEU A 1 177 ? 12.672 -8.142 -6.987 1.00 88.00 177 LEU A C 1
ATOM 1432 O O . LEU A 1 177 ? 12.515 -8.719 -5.912 1.00 88.00 177 LEU A O 1
ATOM 1436 N N . THR A 1 178 ? 12.157 -8.600 -8.133 1.00 88.44 178 THR A N 1
ATOM 1437 C CA . THR A 1 178 ? 11.347 -9.829 -8.219 1.00 88.44 178 THR A CA 1
ATOM 1438 C C . THR A 1 178 ? 12.123 -11.036 -7.691 1.00 88.44 178 THR A C 1
ATOM 1440 O O . THR A 1 178 ? 11.636 -11.749 -6.820 1.00 88.44 178 THR A O 1
ATOM 1443 N N . LYS A 1 179 ? 13.378 -11.215 -8.127 1.00 88.06 179 LYS A N 1
ATOM 1444 C CA . LYS A 1 179 ? 14.240 -12.304 -7.633 1.00 88.06 179 LYS A CA 1
ATOM 1445 C C . LYS A 1 179 ? 14.538 -12.179 -6.141 1.00 88.06 179 LYS A C 1
ATOM 1447 O O . LYS A 1 179 ? 14.729 -13.183 -5.463 1.00 88.06 179 LYS A O 1
ATOM 1452 N N . LYS A 1 180 ? 14.649 -10.955 -5.626 1.00 86.12 180 LYS A N 1
ATOM 1453 C CA . LYS A 1 180 ? 14.962 -10.714 -4.214 1.00 86.12 180 LYS A CA 1
ATOM 1454 C C . LYS A 1 180 ? 13.786 -11.046 -3.310 1.00 86.12 180 LYS A C 1
ATOM 1456 O O . LYS A 1 180 ? 14.019 -11.694 -2.298 1.00 86.12 180 LYS A O 1
ATOM 1461 N N . VAL A 1 181 ? 12.568 -10.654 -3.681 1.00 86.06 181 VAL A N 1
ATOM 1462 C CA . VAL A 1 181 ? 11.352 -10.980 -2.917 1.00 86.06 181 VAL A CA 1
ATOM 1463 C C . VAL A 1 181 ? 11.127 -12.482 -2.819 1.00 86.06 181 VAL A C 1
ATOM 1465 O O . VAL A 1 181 ? 10.791 -12.957 -1.739 1.00 86.06 181 VAL A O 1
ATOM 1468 N N . ASP A 1 182 ? 11.408 -13.232 -3.889 1.00 77.12 182 ASP A N 1
ATOM 1469 C CA . ASP A 1 182 ? 11.285 -14.694 -3.870 1.00 77.12 182 ASP A CA 1
ATOM 1470 C C . ASP A 1 182 ? 12.144 -15.336 -2.748 1.00 77.12 182 ASP A C 1
ATOM 1472 O O . ASP A 1 182 ? 11.817 -16.419 -2.267 1.00 77.12 182 ASP A O 1
ATOM 1476 N N . ASN A 1 183 ? 13.205 -14.656 -2.287 1.00 75.81 183 ASN A N 1
ATOM 1477 C CA . ASN A 1 183 ? 14.150 -15.125 -1.266 1.00 75.81 183 ASN A CA 1
ATOM 1478 C C . ASN A 1 183 ? 13.993 -14.459 0.122 1.00 75.81 183 ASN A C 1
ATOM 1480 O O . ASN A 1 183 ? 14.859 -14.657 0.980 1.00 75.81 183 ASN A O 1
ATOM 1484 N N . LEU A 1 184 ? 12.955 -13.639 0.333 1.00 73.56 184 LEU A N 1
ATOM 1485 C CA . LEU A 1 184 ? 12.584 -13.067 1.641 1.00 73.56 184 LEU A CA 1
ATOM 1486 C C . LEU A 1 184 ? 11.581 -13.965 2.364 1.00 73.56 184 LEU A C 1
ATOM 1488 O O . LEU A 1 184 ? 11.652 -14.010 3.611 1.00 73.56 184 LEU A O 1
#

Foldseek 3Di:
DVFWQFWKFFCQPNDTEIETEGQDDDPVRVVVCCVVPPDDHHYHYPCCLVPVLLVCVLVLLRRLLGIDTDDHDPSSVVRDHDLVSLLVVLLVLLVVLLVLLVVCVVVVPDLQVNLVVSLSSVLSSLSSVVVNVDVDDDSVLSVDQVSSCVVLVAPPCQSDPPDRHDSVNSSVRSVSVSVVSVVD

Radius of gyration: 17.9 Å; chains: 1; bounding box: 49×32×46 Å